Protein 3QOU (pdb70)

Organism: Escherichia coli (strain K12) (NCBI:txid83333)

Solvent-accessible surface area: 16386 Å² total

Radius of gyration: 29.83 Å; Cα contacts (8 Å, |Δi|>4): 351; chains: 1; bounding box: 56×49×80 Å

Structure (mmCIF, N/CA/C/O backbone):
data_3QOU
#
_entry.id   3QOU
#
_cell.length_a   29.523
_cell.length_b   62.447
_cell.length_c   79.981
_cell.angle_alpha   90.000
_cell.angle_beta   96.570
_cell.angle_gamma   90.000
#
_symmetry.space_group_name_H-M   'P 1 21 1'
#
loop_
_entity.id
_entity.type
_entity.pdbx_description
1 polymer 'protein ybbN'
2 non-polymer 'CALCIUM ION'
3 water water
#
loop_
_atom_site.group_PDB
_atom_site.id
_atom_site.type_symbol
_atom_site.label_atom_id
_atom_site.label_alt_id
_atom_site.label_comp_id
_atom_site.label_asym_id
_atom_site.label_entity_id
_atom_site.label_seq_id
_atom_site.pdbx_PDB_ins_code
_atom_site.Cartn_x
_atom_site.Cartn_y
_atom_site.Cartn_z
_atom_site.occupancy
_atom_site.B_iso_or_equiv
_atom_site.auth_seq_id
_atom_site.auth_comp_id
_atom_site.auth_asym_id
_atom_site.auth_atom_id
_atom_site.pdbx_PDB_model_num
ATOM 1 N N . VAL A 1 6 ? 16.478 28.089 42.573 1.00 65.42 3 VAL A N 1
ATOM 2 C CA . VAL A 1 6 ? 17.434 28.853 43.432 1.00 65.02 3 VAL A CA 1
ATOM 3 C C . VAL A 1 6 ? 18.186 29.931 42.644 1.00 65.16 3 VAL A C 1
ATOM 4 O O . VAL A 1 6 ? 19.265 30.373 43.055 1.00 66.02 3 VAL A O 1
ATOM 8 N N . GLU A 1 7 ? 17.604 30.351 41.517 1.00 64.22 4 GLU A N 1
ATOM 9 C CA . GLU A 1 7 ? 18.257 31.266 40.567 1.00 62.66 4 GLU A CA 1
ATOM 10 C C . GLU A 1 7 ? 19.606 30.735 40.065 1.00 60.65 4 GLU A C 1
ATOM 11 O O . GLU A 1 7 ? 20.359 31.447 39.382 1.00 60.33 4 GLU A O 1
ATOM 17 N N . ASN A 1 8 ? 19.891 29.478 40.411 1.00 57.53 5 ASN A N 1
ATOM 18 C CA . ASN A 1 8 ? 21.149 28.809 40.064 1.00 54.71 5 ASN A CA 1
ATOM 19 C C . ASN A 1 8 ? 22.355 29.273 40.885 1.00 52.32 5 ASN A C 1
ATOM 20 O O . ASN A 1 8 ? 23.508 28.981 40.544 1.00 53.49 5 ASN A O 1
ATOM 25 N N . ILE A 1 9 ? 22.076 29.995 41.968 1.00 108.53 6 ILE A N 1
ATOM 26 C CA . ILE A 1 9 ? 23.110 30.456 42.885 1.00 99.82 6 ILE A CA 1
ATOM 27 C C . ILE A 1 9 ? 22.992 29.724 44.219 1.00 100.24 6 ILE A C 1
ATOM 28 O O . ILE A 1 9 ? 21.929 29.715 44.842 1.00 104.79 6 ILE A O 1
ATOM 33 N N . VAL A 1 10 ? 24.090 29.109 44.646 1.00 94.36 7 VAL A N 1
ATOM 34 C CA . VAL A 1 10 ? 24.159 28.495 45.965 1.00 94.64 7 VAL A CA 1
ATOM 35 C C . VAL A 1 10 ? 25.220 29.183 46.821 1.00 88.91 7 VAL A C 1
ATOM 36 O O . VAL A 1 10 ? 26.373 29.327 46.405 1.00 83.77 7 VAL A O 1
ATOM 40 N N . ASN A 1 11 ? 24.819 29.613 48.014 1.00 88.74 8 ASN A N 1
ATOM 41 C CA . ASN A 1 11 ? 25.769 29.925 49.070 1.00 84.58 8 ASN A CA 1
ATOM 42 C C . ASN A 1 11 ? 26.336 28.641 49.656 1.00 85.67 8 ASN A C 1
ATOM 43 O O . ASN A 1 11 ? 25.588 27.776 50.116 1.00 91.84 8 ASN A O 1
ATOM 48 N N . ILE A 1 12 ? 27.657 28.517 49.633 1.00 80.04 9 ILE A N 1
ATOM 49 C CA . ILE A 1 12 ? 28.302 27.307 50.117 1.00 81.80 9 ILE A CA 1
ATOM 50 C C . ILE A 1 12 ? 28.535 27.384 51.622 1.00 83.94 9 ILE A C 1
ATOM 51 O O . ILE A 1 12 ? 28.956 28.421 52.144 1.00 80.35 9 ILE A O 1
ATOM 56 N N . ASN A 1 13 ? 28.250 26.280 52.308 1.00 89.23 10 ASN A N 1
ATOM 57 C CA . ASN A 1 13 ? 28.569 26.136 53.724 1.00 92.12 10 ASN A CA 1
ATOM 58 C C . ASN A 1 13 ? 29.101 24.739 54.040 1.00 97.81 10 ASN A C 1
ATOM 59 O O . ASN A 1 13 ? 29.576 24.032 53.151 1.00 97.23 10 ASN A O 1
ATOM 64 N N . GLU A 1 14 ? 29.018 24.350 55.310 1.00 103.98 11 GLU A N 1
ATOM 65 C CA . GLU A 1 14 ? 29.531 23.059 55.766 1.00 110.90 11 GLU A CA 1
ATOM 66 C C . GLU A 1 14 ? 28.803 21.883 55.122 1.00 116.49 11 GLU A C 1
ATOM 67 O O . GLU A 1 14 ? 29.394 20.825 54.901 1.00 121.36 11 GLU A O 1
ATOM 73 N N . SER A 1 15 ? 27.522 22.072 54.820 1.00 116.61 12 SER A N 1
ATOM 74 C CA . SER A 1 15 ? 26.633 20.955 54.506 1.00 124.51 12 SER A CA 1
ATOM 75 C C . SER A 1 15 ? 26.472 20.681 53.007 1.00 120.95 12 SER A C 1
ATOM 76 O O . SER A 1 15 ? 25.963 19.629 52.617 1.00 128.22 12 SER A O 1
ATOM 79 N N . ASN A 1 16 ? 26.904 21.621 52.171 1.00 110.36 13 ASN A N 1
ATOM 80 C CA . ASN A 1 16 ? 26.657 21.520 50.732 1.00 106.93 13 ASN A CA 1
ATOM 81 C C . ASN A 1 16 ? 27.897 21.667 49.846 1.00 100.21 13 ASN A C 1
ATOM 82 O O . ASN A 1 16 ? 27.781 21.760 48.622 1.00 96.23 13 ASN A O 1
ATOM 87 N N . LEU A 1 17 ? 29.076 21.686 50.465 1.00 99.23 14 LEU A N 1
ATOM 88 C CA . LEU A 1 17 ? 30.332 21.768 49.720 1.00 94.79 14 LEU A CA 1
ATOM 89 C C . LEU A 1 17 ? 30.606 20.496 48.925 1.00 100.73 14 LEU A C 1
ATOM 90 O O . LEU A 1 17 ? 30.898 20.555 47.731 1.00 96.94 14 LEU A O 1
ATOM 95 N N . GLN A 1 18 ? 30.514 19.351 49.595 1.00 110.95 15 GLN A N 1
ATOM 96 C CA . GLN A 1 18 ? 30.751 18.062 48.951 1.00 119.31 15 GLN A CA 1
ATOM 97 C C . GLN A 1 18 ? 29.607 17.678 48.017 1.00 121.68 15 GLN A C 1
ATOM 98 O O . GLN A 1 18 ? 29.816 16.984 47.023 1.00 124.76 15 GLN A O 1
ATOM 104 N N . GLN A 1 19 ? 28.400 18.135 48.342 1.00 121.39 16 GLN A N 1
ATOM 105 C CA . GLN A 1 19 ? 27.215 17.824 47.549 1.00 124.98 16 GLN A CA 1
ATOM 106 C C . GLN A 1 19 ? 27.179 18.625 46.252 1.00 116.51 16 GLN A C 1
ATOM 107 O O . GLN A 1 19 ? 26.526 18.230 45.287 1.00 118.97 16 GLN A O 1
ATOM 113 N N . VAL A 1 20 ? 27.883 19.751 46.236 1.00 107.76 17 VAL A N 1
ATOM 114 C CA . VAL A 1 20 ? 28.010 20.558 45.029 1.00 100.76 17 VAL A CA 1
ATOM 115 C C . VAL A 1 20 ? 29.347 20.308 44.328 1.00 99.40 17 VAL A C 1
ATOM 116 O O . VAL A 1 20 ? 29.478 20.531 43.122 1.00 96.15 17 VAL A O 1
ATOM 120 N N . LEU A 1 21 ? 30.334 19.843 45.091 1.00 102.71 18 LEU A N 1
ATOM 121 C CA . LEU A 1 21 ? 31.595 19.366 44.523 1.00 104.52 18 LEU A CA 1
ATOM 122 C C . LEU A 1 21 ? 31.377 18.096 43.701 1.00 112.84 18 LEU A C 1
ATOM 123 O O . LEU A 1 21 ? 32.046 17.881 42.689 1.00 112.76 18 LEU A O 1
ATOM 128 N N . GLU A 1 22 ? 30.440 17.261 44.147 1.00 120.77 19 GLU A N 1
ATOM 129 C CA . GLU A 1 22 ? 30.067 16.049 43.418 1.00 130.06 19 GLU A CA 1
ATOM 130 C C . GLU A 1 22 ? 28.870 16.284 42.495 1.00 128.24 19 GLU A C 1
ATOM 131 O O . GLU A 1 22 ? 28.404 15.364 41.823 1.00 136.06 19 GLU A O 1
ATOM 137 N N . GLN A 1 23 ? 28.378 17.519 42.470 1.00 119.32 20 GLN A N 1
ATOM 138 C CA . GLN A 1 23 ? 27.396 17.940 41.473 1.00 116.69 20 GLN A CA 1
ATOM 139 C C . GLN A 1 23 ? 28.085 18.592 40.273 1.00 109.47 20 GLN A C 1
ATOM 140 O O . GLN A 1 23 ? 27.487 18.735 39.202 1.00 108.85 20 GLN A O 1
ATOM 146 N N . SER A 1 24 ? 29.343 18.982 40.462 1.00 104.54 21 SER A N 1
ATOM 147 C CA . SER A 1 24 ? 30.190 19.445 39.365 1.00 99.58 21 SER A CA 1
ATOM 148 C C . SER A 1 24 ? 30.475 18.340 38.346 1.00 106.67 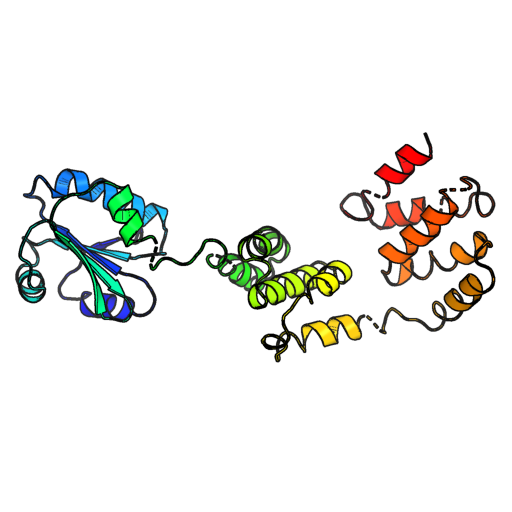21 SER A C 1
ATOM 149 O O . SER A 1 24 ? 31.100 18.586 37.312 1.00 104.33 21 SER A O 1
ATOM 152 N N . MET A 1 25 ? 30.015 17.127 38.642 1.00 116.08 22 MET A N 1
ATOM 153 C CA . MET A 1 25 ? 30.317 15.962 37.814 1.00 125.01 22 MET A CA 1
ATOM 154 C C . MET A 1 25 ? 29.749 16.100 36.402 1.00 123.91 22 MET A C 1
ATOM 155 O O . MET A 1 25 ? 30.320 15.577 35.444 1.00 128.22 22 MET A O 1
ATOM 160 N N . THR A 1 26 ? 28.627 16.803 36.277 1.00 119.13 23 THR A N 1
ATOM 161 C CA . THR A 1 26 ? 28.052 17.096 34.967 1.00 117.48 23 THR A CA 1
ATOM 162 C C . THR A 1 26 ? 27.820 18.590 34.752 1.00 106.73 23 THR A C 1
ATOM 163 O O . THR A 1 26 ? 28.016 19.098 33.647 1.00 103.83 23 THR A O 1
ATOM 167 N N . THR A 1 27 ? 27.404 19.289 35.806 1.00 101.54 24 THR A N 1
ATOM 168 C CA . THR A 1 27 ? 27.191 20.733 35.733 1.00 92.04 24 THR A CA 1
ATOM 169 C C . THR A 1 27 ? 28.438 21.490 36.185 1.00 84.90 24 THR A C 1
ATOM 170 O O . THR A 1 27 ? 28.923 21.286 37.295 1.00 85.46 24 THR A O 1
ATOM 174 N N . PRO A 1 28 ? 28.963 22.369 35.317 1.00 79.22 25 PRO A N 1
ATOM 175 C CA . PRO A 1 28 ? 30.056 23.264 35.691 1.00 72.64 25 PRO A CA 1
ATOM 176 C C . PRO A 1 28 ? 29.713 24.110 36.917 1.00 67.86 25 PRO A C 1
ATOM 177 O O . PRO A 1 28 ? 28.632 24.695 36.987 1.00 66.28 25 PRO A O 1
ATOM 181 N N . VAL A 1 29 ? 30.629 24.168 37.876 1.00 65.84 26 VAL A N 1
ATOM 182 C CA . VAL A 1 29 ? 30.426 24.991 39.062 1.00 61.89 26 VAL A CA 1
ATOM 183 C C . VAL A 1 29 ? 31.459 26.111 39.129 1.00 57.25 26 VAL A C 1
ATOM 184 O O . VAL A 1 29 ? 32.663 25.863 39.157 1.00 57.76 26 VAL A O 1
ATOM 188 N N . LEU A 1 30 ? 30.973 27.346 39.146 1.00 54.10 27 LEU A N 1
ATOM 189 C CA . LEU A 1 30 ? 31.829 28.506 39.320 1.00 51.12 27 LEU A CA 1
ATOM 190 C C . LEU A 1 30 ? 31.840 28.913 40.789 1.00 50.40 27 LEU A C 1
ATOM 191 O O . LEU A 1 30 ? 30.952 29.636 41.254 1.00 49.70 27 LEU A O 1
ATOM 196 N N . PHE A 1 31 ? 32.846 28.437 41.523 1.00 51.37 28 PHE A N 1
ATOM 197 C CA . PHE A 1 31 ? 33.040 28.856 42.903 1.00 50.65 28 PHE A CA 1
ATOM 198 C C . PHE A 1 31 ? 33.471 30.321 42.945 1.00 47.85 28 PHE A C 1
ATOM 199 O O . PHE A 1 31 ? 34.400 30.732 42.241 1.00 47.63 28 PHE A O 1
ATOM 207 N N . TYR A 1 32 ? 32.787 31.103 43.770 1.00 45.77 29 TYR A N 1
ATOM 208 C CA . TYR A 1 32 ? 33.051 32.530 43.868 1.00 44.12 29 TYR A CA 1
ATOM 209 C C . TYR A 1 32 ? 33.420 32.862 45.316 1.00 44.55 29 TYR A C 1
ATOM 210 O O . TYR A 1 32 ? 32.561 32.893 46.203 1.00 46.62 29 TYR A O 1
ATOM 219 N N . PHE A 1 33 ? 34.711 33.090 45.546 1.00 43.94 30 PHE A N 1
ATOM 220 C CA . PHE A 1 33 ? 35.215 33.423 46.871 1.00 45.43 30 PHE A CA 1
ATOM 221 C C . PHE A 1 33 ? 35.153 34.934 47.070 1.00 44.06 30 PHE A C 1
ATOM 222 O O . PHE A 1 33 ? 35.904 35.689 46.453 1.00 44.14 30 PHE A O 1
ATOM 230 N N . TRP A 1 34 ? 34.245 35.369 47.933 1.00 43.47 31 TRP A N 1
ATOM 231 C CA . TRP A 1 34 ? 33.902 36.777 48.019 1.00 43.06 31 TRP A CA 1
ATOM 232 C C . TRP A 1 34 ? 33.847 37.238 49.478 1.00 45.12 31 TRP A C 1
ATOM 233 O O . TRP A 1 34 ? 33.889 36.428 50.405 1.00 46.10 31 TRP A O 1
ATOM 244 N N . SER A 1 35 ? 33.746 38.547 49.664 1.00 39.65 32 SER A N 1
ATOM 245 C CA . SER A 1 35 ? 33.571 39.123 50.989 1.00 42.45 32 SER A CA 1
ATOM 246 C C . SER A 1 35 ? 32.763 40.415 50.903 1.00 46.82 32 SER A C 1
ATOM 247 O O . SER A 1 35 ? 32.968 41.225 49.993 1.00 48.55 32 SER A O 1
ATOM 250 N N . GLU A 1 36 ? 31.848 40.597 51.854 1.00 50.06 33 GLU A N 1
ATOM 251 C CA . GLU A 1 36 ? 31.064 41.828 51.968 1.00 56.25 33 GLU A CA 1
ATOM 252 C C . GLU A 1 36 ? 31.949 43.037 52.289 1.00 58.10 33 GLU A C 1
ATOM 253 O O . GLU A 1 36 ? 31.486 44.179 52.265 1.00 64.11 33 GLU A O 1
ATOM 259 N N . ARG A 1 37 ? 33.219 42.774 52.586 1.00 53.64 34 ARG A N 1
ATOM 260 C CA . ARG A 1 37 ? 34.168 43.808 52.986 1.00 55.59 34 ARG A CA 1
ATOM 261 C C . ARG A 1 37 ? 34.940 44.411 51.813 1.00 58.02 34 ARG A C 1
ATOM 262 O O . ARG A 1 37 ? 35.601 45.439 51.960 1.00 62.53 34 ARG A O 1
ATOM 270 N N . SER A 1 38 ? 34.855 43.769 50.653 1.00 56.21 35 SER A N 1
ATOM 271 C CA . SER A 1 38 ? 35.850 43.960 49.600 1.00 58.52 35 SER A CA 1
ATOM 272 C C . SER A 1 38 ? 35.300 44.766 48.419 1.00 65.42 35 SER A C 1
ATOM 273 O O . SER A 1 38 ? 34.205 44.485 47.921 1.00 65.01 35 SER A O 1
ATOM 276 N N . GLN A 1 39 ? 36.063 45.767 47.978 1.00 72.82 36 GLN A N 1
ATOM 277 C CA . GLN A 1 39 ? 35.642 46.632 46.871 1.00 81.36 36 GLN A CA 1
ATOM 278 C C . GLN A 1 39 ? 35.805 46.000 45.483 1.00 81.23 36 GLN A C 1
ATOM 279 O O . GLN A 1 39 ? 35.173 46.444 44.522 1.00 86.95 36 GLN A O 1
ATOM 285 N N . HIS A 1 40 ? 36.648 44.972 45.381 1.00 76.13 37 HIS A N 1
ATOM 286 C CA . HIS A 1 40 ? 36.765 44.183 44.146 1.00 76.32 37 HIS A CA 1
ATOM 287 C C . HIS A 1 40 ? 35.515 43.344 43.895 1.00 71.56 37 HIS A C 1
ATOM 288 O O . HIS A 1 40 ? 35.123 43.124 42.746 1.00 73.52 37 HIS A O 1
ATOM 295 N N . CYS A 1 41 ? 34.897 42.870 44.975 1.00 66.13 38 CYS A N 1
ATOM 296 C CA . CYS A 1 41 ? 33.719 42.010 44.869 1.00 62.59 38 CYS A CA 1
ATOM 297 C C . CYS A 1 41 ? 32.472 42.806 44.509 1.00 68.71 38 CYS A C 1
ATOM 298 O O . CYS A 1 41 ? 31.582 42.305 43.817 1.00 68.25 38 CYS A O 1
ATOM 301 N N . LEU A 1 42 ? 32.417 44.049 44.980 1.00 75.40 39 LEU A N 1
ATOM 302 C CA . LEU A 1 42 ? 31.220 44.873 44.855 1.00 84.32 39 LEU A CA 1
ATOM 303 C C . LEU A 1 42 ? 30.733 45.014 43.415 1.00 90.38 39 LEU A C 1
ATOM 304 O O . LEU A 1 42 ? 29.530 45.114 43.172 1.00 95.32 39 LEU A O 1
ATOM 309 N N . GLN A 1 43 ? 31.667 45.022 42.467 1.00 92.29 40 GLN A N 1
ATOM 310 C CA . GLN A 1 43 ? 31.320 45.151 41.053 1.00 99.07 40 GLN A CA 1
ATOM 311 C C . GLN A 1 43 ? 31.606 43.874 40.264 1.00 93.03 40 GLN A C 1
ATOM 312 O O . GLN A 1 43 ? 31.414 43.831 39.045 1.00 98.07 40 GLN A O 1
ATOM 318 N N . LEU A 1 44 ? 32.063 42.837 40.962 1.00 83.10 41 LEU A N 1
ATOM 319 C CA . LEU A 1 44 ? 32.129 41.497 40.384 1.00 77.39 41 LEU A CA 1
ATOM 320 C C . LEU A 1 44 ? 30.842 40.704 40.637 1.00 73.54 41 LEU A C 1
ATOM 321 O O . LEU A 1 44 ? 30.371 39.976 39.760 1.00 73.51 41 LEU A O 1
ATOM 326 N N . THR A 1 45 ? 30.279 40.854 41.836 1.00 70.40 42 THR A N 1
ATOM 327 C CA . THR A 1 45 ? 29.065 40.134 42.228 1.00 68.22 42 THR A CA 1
ATOM 328 C C . THR A 1 45 ? 27.879 40.350 41.272 1.00 74.46 42 THR A C 1
ATOM 329 O O . THR A 1 45 ? 27.257 39.380 40.835 1.00 72.82 42 THR A O 1
ATOM 333 N N . PRO A 1 46 ? 27.566 41.617 40.939 1.00 81.95 43 PRO A N 1
ATOM 334 C CA . PRO A 1 46 ? 26.478 41.889 39.991 1.00 90.28 43 PRO A CA 1
ATOM 335 C C . PRO A 1 46 ? 26.728 41.297 38.601 1.00 90.54 43 PRO A C 1
ATOM 336 O O . PRO A 1 46 ? 25.805 40.759 37.981 1.00 92.68 43 PRO A O 1
ATOM 340 N N . ILE A 1 47 ? 27.966 41.396 38.123 1.00 89.40 44 ILE A N 1
ATOM 341 C CA . ILE A 1 47 ? 28.370 40.742 36.877 1.00 89.80 44 ILE A CA 1
ATOM 342 C C . ILE A 1 47 ? 28.192 39.224 36.941 1.00 82.45 44 ILE A C 1
ATOM 343 O O . ILE A 1 47 ? 27.800 38.596 35.959 1.00 84.43 44 ILE A O 1
ATOM 348 N N . LEU A 1 48 ? 28.481 38.638 38.099 1.00 75.17 45 LEU A N 1
ATOM 349 C CA . LEU A 1 48 ? 28.483 37.188 38.237 1.00 69.71 45 LEU A CA 1
ATOM 350 C C . LEU A 1 48 ? 27.083 36.597 38.415 1.00 70.74 45 LEU A C 1
ATOM 351 O O . LEU A 1 48 ? 26.749 35.575 37.810 1.00 71.02 45 LEU A O 1
ATOM 356 N N . GLU A 1 49 ? 26.275 37.243 39.249 1.00 73.66 46 GLU A N 1
ATOM 357 C CA . GLU A 1 49 ? 24.907 36.800 39.515 1.00 77.40 46 GLU A CA 1
ATOM 358 C C . GLU A 1 49 ? 24.050 36.876 38.258 1.00 84.07 46 GLU A C 1
ATOM 359 O O . GLU A 1 49 ? 23.311 35.942 37.941 1.00 86.01 46 GLU A O 1
ATOM 365 N N . SER A 1 50 ? 24.152 37.992 37.543 1.00 89.76 47 SER A N 1
ATOM 366 C CA . SER A 1 50 ? 23.317 38.222 36.365 1.00 98.12 47 SER A CA 1
ATOM 367 C C . SER A 1 50 ? 23.627 37.244 35.234 1.00 96.56 47 SER A C 1
ATOM 368 O O . SER A 1 50 ? 22.783 36.993 34.370 1.00 101.76 47 SER A O 1
ATOM 371 N N . LEU A 1 51 ? 24.836 36.690 35.243 1.00 89.38 48 LEU A N 1
ATOM 372 C CA . LEU A 1 51 ? 25.179 35.622 34.307 1.00 87.74 48 LEU A CA 1
ATOM 373 C C . LEU A 1 51 ? 24.637 34.279 34.790 1.00 84.10 48 LEU A C 1
ATOM 374 O O . LEU A 1 51 ? 24.236 33.440 33.983 1.00 85.50 48 LEU A O 1
ATOM 379 N N . ALA A 1 52 ? 24.628 34.080 36.108 1.00 79.73 49 ALA A N 1
ATOM 380 C CA . ALA A 1 52 ? 24.049 32.872 36.697 1.00 78.75 49 ALA A CA 1
ATOM 381 C C . ALA A 1 52 ? 22.582 32.705 36.295 1.00 86.40 49 ALA A C 1
ATOM 382 O O . ALA A 1 52 ? 22.170 31.640 35.826 1.00 87.86 49 ALA A O 1
ATOM 384 N N . ALA A 1 53 ? 21.804 33.768 36.480 1.00 92.14 50 ALA A N 1
ATOM 385 C CA . ALA A 1 53 ? 20.387 33.770 36.130 1.00 101.49 50 ALA A CA 1
ATOM 386 C C . ALA A 1 53 ? 20.165 33.770 34.621 1.00 106.72 50 ALA A C 1
ATOM 387 O O . ALA A 1 53 ? 19.130 33.301 34.137 1.00 113.90 50 ALA A O 1
ATOM 389 N N . GLN A 1 54 ? 21.134 34.293 33.875 1.00 104.79 51 GLN A N 1
ATOM 390 C CA . GLN A 1 54 ? 21.015 34.365 32.417 1.00 111.03 51 GLN A CA 1
ATOM 391 C C . GLN A 1 54 ? 21.206 33.005 31.744 1.00 108.49 51 GLN A C 1
ATOM 392 O O . GLN A 1 54 ? 20.513 32.677 30.778 1.00 115.25 51 GLN A O 1
ATOM 398 N N . TYR A 1 55 ? 22.147 32.218 32.258 1.00 100.20 52 TYR A N 1
ATOM 399 C CA . TYR A 1 55 ? 22.446 30.903 31.694 1.00 99.36 52 TYR A CA 1
ATOM 400 C C . TYR A 1 55 ? 21.478 29.821 32.182 1.00 100.79 52 TYR A C 1
ATOM 401 O O . TYR A 1 55 ? 21.380 28.748 31.583 1.00 103.30 52 TYR A O 1
ATOM 410 N N . ASN A 1 56 ? 20.768 30.114 33.268 1.00 101.05 53 ASN A N 1
ATOM 411 C CA . ASN A 1 56 ? 19.704 29.247 33.779 1.00 104.81 53 ASN A CA 1
ATOM 412 C C . ASN A 1 56 ? 20.058 27.762 33.836 1.00 102.69 53 ASN A C 1
ATOM 413 O O . ASN A 1 56 ? 19.534 26.955 33.067 1.00 107.66 53 ASN A O 1
ATOM 418 N N . GLY A 1 57 ? 20.950 27.414 34.757 1.00 95.99 54 GLY A N 1
ATOM 419 C CA . GLY A 1 57 ? 21.243 26.019 35.058 1.00 95.63 54 GLY A CA 1
ATOM 420 C C . GLY A 1 57 ? 22.305 25.426 34.156 1.00 93.72 54 GLY A C 1
ATOM 421 O O . GLY A 1 57 ? 22.566 24.223 34.204 1.00 95.92 54 GLY A O 1
ATOM 422 N N . GLN A 1 58 ? 22.919 26.268 33.328 1.00 90.86 55 GLN A N 1
ATOM 423 C CA . GLN A 1 58 ? 24.025 25.828 32.482 1.00 90.21 55 GLN A CA 1
ATOM 424 C C . GLN A 1 58 ? 25.308 25.705 33.301 1.00 84.16 55 GLN A C 1
ATOM 425 O O . GLN A 1 58 ? 26.107 24.787 33.097 1.00 85.37 55 GLN A O 1
ATOM 431 N N . PHE A 1 59 ? 25.499 26.632 34.232 1.00 78.98 56 PHE A N 1
ATOM 432 C CA . PHE A 1 59 ? 26.503 26.462 35.268 1.00 74.47 56 PHE A CA 1
ATOM 433 C C . PHE A 1 59 ? 25.903 26.781 36.631 1.00 71.45 56 PHE A C 1
ATOM 434 O O . PHE A 1 59 ? 24.854 27.419 36.718 1.00 72.61 56 PHE A O 1
ATOM 442 N N . ILE A 1 60 ? 26.566 26.331 37.691 1.00 69.36 57 ILE A N 1
ATOM 443 C CA . ILE A 1 60 ? 26.236 26.780 39.042 1.00 66.73 57 ILE A CA 1
ATOM 444 C C . ILE A 1 60 ? 27.240 27.825 39.527 1.00 61.82 57 ILE A C 1
ATOM 445 O O . ILE A 1 60 ? 28.442 27.571 39.564 1.00 60.23 57 ILE A O 1
ATOM 450 N N . LEU A 1 61 ? 26.743 29.002 39.892 1.00 60.35 58 LEU A N 1
ATOM 451 C CA . LEU A 1 61 ? 27.544 29.956 40.646 1.00 57.35 58 LEU A CA 1
ATOM 452 C C . LEU A 1 61 ? 27.494 29.585 42.124 1.00 57.04 58 LEU A C 1
ATOM 453 O O . LEU A 1 61 ? 26.439 29.666 42.758 1.00 59.85 58 LEU A O 1
ATOM 458 N N . ALA A 1 62 ? 28.634 29.172 42.669 1.00 55.21 59 ALA A N 1
ATOM 459 C CA . ALA A 1 62 ? 28.704 28.769 44.066 1.00 55.60 59 ALA A CA 1
ATOM 460 C C . ALA A 1 62 ? 29.508 29.778 44.867 1.00 51.95 59 ALA A C 1
ATOM 461 O O . ALA A 1 62 ? 30.732 29.848 44.744 1.00 50.45 59 ALA A O 1
ATOM 463 N N . LYS A 1 63 ? 28.812 30.559 45.686 1.00 51.97 60 LYS A N 1
ATOM 464 C CA . LYS A 1 63 ? 29.449 31.608 46.473 1.00 48.22 60 LYS A CA 1
ATOM 465 C C . LYS A 1 63 ? 29.958 31.088 47.821 1.00 49.55 60 LYS A C 1
ATOM 466 O O . LYS A 1 63 ? 29.223 30.449 48.582 1.00 53.66 60 LYS A O 1
ATOM 472 N N . LEU A 1 64 ? 31.225 31.365 48.110 1.00 46.33 61 LEU A N 1
ATOM 473 C CA . LEU A 1 64 ? 31.777 31.091 49.431 1.00 48.66 61 LEU A CA 1
ATOM 474 C C . LEU A 1 64 ? 32.149 32.401 50.121 1.00 46.55 61 LEU A C 1
ATOM 475 O O . LEU A 1 64 ? 33.127 33.054 49.744 1.00 44.25 61 LEU A O 1
ATOM 480 N N . ASP A 1 65 ? 31.351 32.774 51.120 1.00 48.33 62 ASP A N 1
ATOM 481 C CA . ASP A 1 65 ? 31.618 33.936 51.970 1.00 47.88 62 ASP A CA 1
ATOM 482 C C . ASP A 1 65 ? 32.850 33.690 52.842 1.00 48.58 62 ASP A C 1
ATOM 483 O O . ASP A 1 65 ? 32.820 32.860 53.761 1.00 50.71 62 ASP A O 1
ATOM 488 N N . CYS A 1 66 ? 33.925 34.422 52.548 1.00 46.58 63 CYS A N 1
ATOM 489 C CA . CYS A 1 66 ? 35.243 34.157 53.123 1.00 48.60 63 CYS A CA 1
ATOM 490 C C . CYS A 1 66 ? 35.381 34.610 54.568 1.00 51.54 63 CYS A C 1
ATOM 491 O O . CYS A 1 66 ? 36.230 34.104 55.305 1.00 54.30 63 CYS A O 1
ATOM 494 N N . ASP A 1 67 ? 34.551 35.564 54.973 1.00 52.73 64 ASP A N 1
ATOM 495 C CA . ASP A 1 67 ? 34.457 35.936 56.383 1.00 56.54 64 ASP A CA 1
ATOM 496 C C . ASP A 1 67 ? 33.639 34.925 57.191 1.00 61.49 64 ASP A C 1
ATOM 497 O O . ASP A 1 67 ? 33.956 34.644 58.346 1.00 64.95 64 ASP A O 1
ATOM 502 N N . ALA A 1 68 ? 32.596 34.374 56.572 1.00 62.15 65 ALA A N 1
ATOM 503 C CA . ALA A 1 68 ? 31.697 33.431 57.246 1.00 68.47 65 ALA A CA 1
ATOM 504 C C . ALA A 1 68 ? 32.215 31.990 57.221 1.00 70.79 65 ALA A C 1
ATOM 505 O O . ALA A 1 68 ? 31.972 31.223 58.155 1.00 77.72 65 ALA A O 1
ATOM 507 N N . GLU A 1 69 ? 32.921 31.630 56.152 1.00 65.96 66 GLU A N 1
ATOM 508 C CA . GLU A 1 69 ? 33.416 30.267 55.961 1.00 69.32 66 GLU A CA 1
ATOM 509 C C . GLU A 1 69 ? 34.937 30.256 55.869 1.00 67.93 66 GLU A C 1
ATOM 510 O O . GLU A 1 69 ? 35.501 30.074 54.789 1.00 65.24 66 GLU A O 1
ATOM 516 N N . GLN A 1 70 ? 35.597 30.453 57.004 1.00 71.31 67 GLN A N 1
ATOM 517 C CA . GLN A 1 70 ? 37.047 30.602 57.027 1.00 71.17 67 GLN A CA 1
ATOM 518 C C . GLN A 1 70 ? 37.774 29.260 56.931 1.00 77.48 67 GLN A C 1
ATOM 519 O O . GLN A 1 70 ? 38.842 29.173 56.322 1.00 77.42 67 GLN A O 1
ATOM 525 N N . MET A 1 71 ? 37.194 28.217 57.525 1.00 83.95 68 MET A N 1
ATOM 526 C CA . MET A 1 71 ? 37.752 26.867 57.423 1.00 91.94 68 MET A CA 1
ATOM 527 C C . MET A 1 71 ? 37.777 26.364 55.981 1.00 89.35 68 MET A C 1
ATOM 528 O O . MET A 1 71 ? 38.804 25.876 55.506 1.00 93.07 68 MET A O 1
ATOM 533 N N . ILE A 1 72 ? 36.648 26.482 55.289 1.00 83.71 69 ILE A N 1
ATOM 534 C CA . ILE A 1 72 ? 36.558 26.009 53.911 1.00 82.11 69 ILE A CA 1
ATOM 535 C C . ILE A 1 72 ? 37.437 26.824 52.955 1.00 75.67 69 ILE A C 1
ATOM 536 O O . ILE A 1 72 ? 38.049 26.267 52.043 1.00 78.29 69 ILE A O 1
ATOM 541 N N . ALA A 1 73 ? 37.507 28.135 53.173 1.00 69.35 70 ALA A N 1
ATOM 542 C CA . ALA A 1 73 ? 38.349 29.013 52.355 1.00 65.47 70 ALA A CA 1
ATOM 543 C C . ALA A 1 73 ? 39.848 28.701 52.474 1.00 71.76 70 ALA A C 1
ATOM 544 O O . ALA A 1 73 ? 40.563 28.664 51.470 1.00 72.88 70 ALA A O 1
ATOM 546 N N . ALA A 1 74 ? 40.318 28.478 53.700 1.00 77.29 71 ALA A N 1
ATOM 547 C CA . ALA A 1 74 ? 41.708 28.079 53.932 1.00 85.25 71 ALA A CA 1
ATOM 548 C C . ALA A 1 74 ? 42.032 26.733 53.280 1.00 93.53 71 ALA A C 1
ATOM 549 O O . ALA A 1 74 ? 43.160 26.500 52.841 1.00 99.62 71 ALA A O 1
ATOM 551 N N . GLN A 1 75 ? 41.037 25.853 53.221 1.00 95.23 72 GLN A N 1
ATOM 552 C CA . GLN A 1 75 ? 41.207 24.531 52.622 1.00 104.60 72 GLN A CA 1
ATOM 553 C C . GLN A 1 75 ? 41.143 24.560 51.094 1.00 101.56 72 GLN A C 1
ATOM 554 O O . GLN A 1 75 ? 41.358 23.536 50.438 1.00 109.05 72 GLN A O 1
ATOM 560 N N . PHE A 1 76 ? 40.849 25.730 50.532 1.00 91.55 73 PHE A N 1
ATOM 561 C CA . PHE A 1 76 ? 40.878 25.908 49.082 1.00 90.01 73 PHE A CA 1
ATOM 562 C C . PHE A 1 76 ? 42.200 26.482 48.577 1.00 93.15 73 PHE A C 1
ATOM 563 O O . PHE A 1 76 ? 42.450 26.515 47.369 1.00 94.45 73 PHE A O 1
ATOM 571 N N . GLY A 1 77 ? 43.041 26.927 49.507 1.00 95.83 74 GLY A N 1
ATOM 572 C CA . GLY A 1 77 ? 44.340 27.499 49.164 1.00 100.65 74 GLY A CA 1
ATOM 573 C C . GLY A 1 77 ? 44.217 28.974 48.844 1.00 92.58 74 GLY A C 1
ATOM 574 O O . GLY A 1 77 ? 45.065 29.549 48.161 1.00 96.20 74 GLY A O 1
ATOM 575 N N . LEU A 1 78 ? 43.149 29.584 49.347 1.00 83.55 75 LEU A N 1
ATOM 576 C CA . LEU A 1 78 ? 42.777 30.938 48.968 1.00 76.50 75 LEU A CA 1
ATOM 577 C C . LEU A 1 78 ? 43.886 31.941 49.266 1.00 80.12 75 LEU A C 1
ATOM 578 O O . LEU A 1 78 ? 44.391 32.008 50.389 1.00 81.60 75 LEU A O 1
ATOM 583 N N . ARG A 1 79 ? 44.259 32.721 48.252 1.00 81.76 76 ARG A N 1
ATOM 584 C CA . ARG A 1 79 ? 45.376 33.657 48.374 1.00 87.06 76 ARG A CA 1
ATOM 585 C C . ARG A 1 79 ? 44.995 35.121 48.119 1.00 82.67 76 ARG A C 1
ATOM 586 O O . ARG A 1 79 ? 45.754 36.031 48.465 1.00 86.64 76 ARG A O 1
ATOM 594 N N . ALA A 1 80 ? 43.825 35.341 47.519 1.00 75.68 77 ALA A N 1
ATOM 595 C CA . ALA A 1 80 ? 43.309 36.692 47.287 1.00 71.91 77 ALA A CA 1
ATOM 596 C C . ALA A 1 80 ? 41.783 36.711 47.282 1.00 63.99 77 ALA A C 1
ATOM 597 O O . ALA A 1 80 ? 41.148 35.715 46.938 1.00 60.72 77 ALA A O 1
ATOM 599 N N . ILE A 1 81 ? 41.206 37.848 47.670 1.00 61.13 78 ILE A N 1
ATOM 600 C CA . ILE A 1 81 ? 39.771 38.099 47.508 1.00 56.35 78 ILE A CA 1
ATOM 601 C C . ILE A 1 81 ? 39.538 39.254 46.530 1.00 58.60 78 ILE A C 1
ATOM 602 O O . ILE A 1 81 ? 40.085 40.338 46.717 1.00 62.44 78 ILE A O 1
ATOM 607 N N . PRO A 1 82 ? 38.723 39.032 45.483 1.00 57.21 79 PRO A N 1
ATOM 608 C CA . PRO A 1 82 ? 37.987 37.805 45.169 1.00 53.04 79 PRO A CA 1
ATOM 609 C C . PRO A 1 82 ? 38.846 36.773 44.451 1.00 55.10 79 PRO A C 1
ATOM 610 O O . PRO A 1 82 ? 39.836 37.129 43.808 1.00 60.24 79 PRO A O 1
ATOM 614 N N . THR A 1 83 ? 38.456 35.505 44.563 1.00 51.66 80 THR A N 1
ATOM 615 C CA . THR A 1 83 ? 38.948 34.455 43.675 1.00 54.85 80 THR A CA 1
ATOM 616 C C . THR A 1 83 ? 37.760 33.672 43.112 1.00 52.87 80 THR A C 1
ATOM 617 O O . THR A 1 83 ? 36.840 33.311 43.844 1.00 48.22 80 THR A O 1
ATOM 621 N N . VAL A 1 84 ? 37.778 33.416 41.810 1.00 56.76 81 VAL A N 1
ATOM 622 C CA . VAL A 1 84 ? 36.797 32.523 41.207 1.00 57.09 81 VAL A CA 1
ATOM 623 C C . VAL A 1 84 ? 37.502 31.287 40.659 1.00 62.82 81 VAL A C 1
ATOM 624 O O . VAL A 1 84 ? 38.528 31.394 39.983 1.00 68.08 81 VAL A O 1
ATOM 628 N N . TYR A 1 85 ? 36.955 30.115 40.960 1.00 63.23 82 TYR A N 1
ATOM 629 C CA . TYR A 1 85 ? 37.462 28.883 40.382 1.00 71.36 82 TYR A CA 1
ATOM 630 C C . TYR A 1 85 ? 36.359 28.104 39.686 1.00 71.82 82 TYR A C 1
ATOM 631 O O . TYR A 1 85 ? 35.236 28.014 40.185 1.00 68.17 82 TYR A O 1
ATOM 640 N N . LEU A 1 86 ? 36.691 27.548 38.525 1.00 78.62 83 LEU A N 1
ATOM 641 C CA . LEU A 1 86 ? 35.752 26.750 37.752 1.00 80.60 83 LEU A CA 1
ATOM 642 C C . LEU A 1 86 ? 35.931 25.268 38.071 1.00 86.57 83 LEU A C 1
ATOM 643 O O . LEU A 1 86 ? 37.034 24.726 37.961 1.00 92.90 83 LEU A O 1
ATOM 648 N N . PHE A 1 87 ? 34.836 24.623 38.467 1.00 85.59 84 PHE A N 1
ATOM 649 C CA . PHE A 1 87 ? 34.864 23.230 38.902 1.00 92.25 84 PHE A CA 1
ATOM 650 C C . PHE A 1 87 ? 33.975 22.361 38.017 1.00 96.13 84 PHE A C 1
ATOM 651 O O . PHE A 1 87 ? 32.779 22.622 37.870 1.00 91.96 84 PHE A O 1
ATOM 659 N N . GLN A 1 88 ? 34.570 21.328 37.429 1.00 105.14 85 GLN A N 1
ATOM 660 C CA . GLN A 1 88 ? 33.831 20.354 36.639 1.00 110.83 85 GLN A CA 1
ATOM 661 C C . GLN A 1 88 ? 34.490 18.986 36.770 1.00 122.09 85 GLN A C 1
ATOM 662 O O . GLN A 1 88 ? 35.655 18.890 37.157 1.00 126.56 85 GLN A O 1
ATOM 668 N N . ASN A 1 89 ? 33.741 17.935 36.448 1.00 127.87 86 ASN A N 1
ATOM 669 C CA . ASN A 1 89 ? 34.215 16.563 36.632 1.00 140.00 86 ASN A CA 1
ATOM 670 C C . ASN A 1 89 ? 34.830 16.340 38.015 1.00 142.32 86 ASN A C 1
ATOM 671 O O . ASN A 1 89 ? 35.679 15.467 38.193 1.00 153.50 86 ASN A O 1
ATOM 676 N N . GLY A 1 90 ? 34.395 17.140 38.987 1.00 132.99 87 GLY A N 1
ATOM 677 C CA . GLY A 1 90 ? 34.881 17.034 40.361 1.00 134.59 87 GLY A CA 1
ATOM 678 C C . GLY A 1 90 ? 36.080 17.920 40.650 1.00 130.62 87 GLY A C 1
ATOM 679 O O . GLY A 1 90 ? 36.417 18.164 41.809 1.00 129.40 87 GLY A O 1
ATOM 680 N N . GLN A 1 91 ? 36.723 18.404 39.591 1.00 129.67 88 GLN A N 1
ATOM 681 C CA . GLN A 1 91 ? 38.069 18.961 39.689 1.00 130.85 88 GLN A CA 1
ATOM 682 C C . GLN A 1 91 ? 38.091 20.433 39.295 1.00 119.73 88 GLN A C 1
ATOM 683 O O . GLN A 1 91 ? 37.277 20.870 38.483 1.00 114.31 88 GLN A O 1
ATOM 689 N N . PRO A 1 92 ? 39.030 21.204 39.868 1.00 117.98 89 PRO A N 1
ATOM 690 C CA . PRO A 1 92 ? 39.271 22.573 39.413 1.00 110.82 89 PRO A CA 1
ATOM 691 C C . PRO A 1 92 ? 39.988 22.573 38.066 1.00 118.02 89 PRO A C 1
ATOM 692 O O . PRO A 1 92 ? 40.873 21.746 37.843 1.00 129.29 89 PRO A O 1
ATOM 696 N N . VAL A 1 93 ? 39.608 23.487 37.175 1.00 112.79 90 VAL A N 1
ATOM 697 C CA . VAL A 1 93 ? 40.114 23.458 35.799 1.00 120.80 90 VAL A CA 1
ATOM 698 C C . VAL A 1 93 ? 40.546 24.830 35.276 1.00 118.90 90 VAL A C 1
ATOM 699 O O . VAL A 1 93 ? 41.261 24.921 34.274 1.00 127.88 90 VAL A O 1
ATOM 703 N N . ASP A 1 94 ? 40.108 25.887 35.955 1.00 108.68 91 ASP A N 1
ATOM 704 C CA . ASP A 1 94 ? 40.479 27.255 35.597 1.00 107.51 91 ASP A CA 1
ATOM 705 C C . ASP A 1 94 ? 39.891 28.239 36.599 1.00 96.83 91 ASP A C 1
ATOM 706 O O . ASP A 1 94 ? 39.026 27.879 37.398 1.00 90.38 91 ASP A O 1
ATOM 711 N N . GLY A 1 95 ? 40.362 29.481 36.550 1.00 97.05 92 GLY A N 1
ATOM 712 C CA . GLY A 1 95 ? 39.938 30.505 37.505 1.00 88.58 92 GLY A CA 1
ATOM 713 C C . GLY A 1 95 ? 40.755 31.780 37.402 1.00 92.50 92 GLY A C 1
ATOM 714 O O . GLY A 1 95 ? 41.322 32.082 36.352 1.00 100.52 92 GLY A O 1
ATOM 715 N N . PHE A 1 96 ? 40.811 32.529 38.500 1.00 87.91 93 PHE A N 1
ATOM 716 C CA . PHE A 1 96 ? 41.554 33.785 38.555 1.00 92.23 93 PHE A CA 1
ATOM 717 C C . PHE A 1 96 ? 41.323 34.465 39.899 1.00 85.90 93 PHE A C 1
ATOM 718 O O . PHE A 1 96 ? 40.327 34.200 40.569 1.00 77.79 93 PHE A O 1
ATOM 726 N N . GLN A 1 97 ? 42.243 35.343 40.286 1.00 90.69 94 GLN A N 1
ATOM 727 C CA . GLN A 1 97 ? 42.001 36.252 41.400 1.00 86.70 94 GLN A CA 1
ATOM 728 C C . GLN A 1 97 ? 41.957 37.711 40.955 1.00 90.96 94 GLN A C 1
ATOM 729 O O . GLN A 1 97 ? 42.650 38.110 40.019 1.00 100.12 94 GLN A O 1
ATOM 735 N N . GLY A 1 98 ? 41.133 38.503 41.636 1.00 86.47 95 GLY A N 1
ATOM 736 C CA . GLY A 1 98 ? 40.905 39.891 41.250 1.00 91.97 95 GLY A CA 1
ATOM 737 C C . GLY A 1 98 ? 39.574 40.073 40.544 1.00 90.61 95 GLY A C 1
ATOM 738 O O . GLY A 1 98 ? 38.893 39.091 40.240 1.00 86.26 95 GLY A O 1
ATOM 739 N N . PRO A 1 99 ? 39.193 41.334 40.282 1.00 95.93 96 PRO A N 1
ATOM 740 C CA . PRO A 1 99 ? 37.994 41.663 39.520 1.00 97.84 96 PRO A CA 1
ATOM 741 C C . PRO A 1 99 ? 38.285 41.782 38.024 1.00 107.68 96 PRO A C 1
ATOM 742 O O . PRO A 1 99 ? 39.420 42.061 37.637 1.00 115.39 96 PRO A O 1
ATOM 746 N N . GLN A 1 100 ? 37.265 41.571 37.196 1.00 108.83 97 GLN A N 1
ATOM 747 C CA . GLN A 1 100 ? 37.469 41.434 35.754 1.00 118.34 97 GLN A CA 1
ATOM 748 C C . GLN A 1 100 ? 36.239 41.816 34.933 1.00 122.64 97 GLN A C 1
ATOM 749 O O . GLN A 1 100 ? 35.113 41.764 35.432 1.00 117.01 97 GLN A O 1
ATOM 755 N N . PRO A 1 101 ? 36.459 42.197 33.664 1.00 134.55 98 PRO A N 1
ATOM 756 C CA . PRO A 1 101 ? 35.383 42.514 32.726 1.00 141.07 98 PRO A CA 1
ATOM 757 C C . PRO A 1 101 ? 34.458 41.324 32.473 1.00 134.26 98 PRO A C 1
ATOM 758 O O . PRO A 1 101 ? 34.850 40.175 32.681 1.00 127.16 98 PRO A O 1
ATOM 762 N N . GLU A 1 102 ? 33.239 41.613 32.025 1.00 138.41 99 GLU A N 1
ATOM 763 C CA . GLU A 1 102 ? 32.207 40.596 31.829 1.00 133.65 99 GLU A CA 1
ATOM 764 C C . GLU A 1 102 ? 32.568 39.603 30.724 1.00 136.96 99 GLU A C 1
ATOM 765 O O . GLU A 1 102 ? 32.132 38.451 30.747 1.00 130.43 99 GLU A O 1
ATOM 771 N N . GLU A 1 103 ? 33.363 40.053 29.758 1.00 100.77 100 GLU A N 1
ATOM 772 C CA . GLU A 1 103 ? 33.761 39.206 28.640 1.00 98.27 100 GLU A CA 1
ATOM 773 C C . GLU A 1 103 ? 34.945 38.303 28.985 1.00 98.31 100 GLU A C 1
ATOM 774 O O . GLU A 1 103 ? 35.120 37.247 28.380 1.00 95.58 100 GLU A O 1
ATOM 780 N N . ALA A 1 104 ? 35.755 38.719 29.955 1.00 101.51 101 ALA A N 1
ATOM 781 C CA . ALA A 1 104 ? 36.754 37.830 30.549 1.00 101.91 101 ALA A CA 1
ATOM 782 C C . ALA A 1 104 ? 36.087 36.583 31.133 1.00 99.93 101 ALA A C 1
ATOM 783 O O . ALA A 1 104 ? 36.530 35.456 30.895 1.00 97.76 101 ALA A O 1
ATOM 785 N N . ILE A 1 105 ? 35.017 36.796 31.894 1.00 100.15 102 ILE A N 1
ATOM 786 C CA . ILE A 1 105 ? 34.286 35.703 32.525 1.00 98.25 102 ILE A CA 1
ATOM 787 C C . ILE A 1 105 ? 33.610 34.801 31.500 1.00 93.76 102 ILE A C 1
ATOM 788 O O . ILE A 1 105 ? 33.492 33.597 31.714 1.00 91.93 102 ILE A O 1
ATOM 793 N N . ARG A 1 106 ? 33.164 35.388 30.392 1.00 92.43 103 ARG A N 1
ATOM 794 C CA . ARG A 1 106 ? 32.650 34.609 29.269 1.00 88.76 103 ARG A CA 1
ATOM 795 C C . ARG A 1 106 ? 33.733 33.669 28.764 1.00 87.04 103 ARG A C 1
ATOM 796 O O . ARG A 1 106 ? 33.593 32.455 28.850 1.00 85.32 103 ARG A O 1
ATOM 804 N N . ALA A 1 107 ? 34.815 34.242 28.242 1.00 88.07 104 ALA A N 1
ATOM 805 C CA . ALA A 1 107 ? 35.980 33.463 27.834 1.00 87.03 104 ALA A CA 1
ATOM 806 C C . ALA A 1 107 ? 36.145 32.215 28.699 1.00 86.68 104 ALA A C 1
ATOM 807 O O . ALA A 1 107 ? 36.204 31.098 28.182 1.00 84.50 104 ALA A O 1
ATOM 809 N N . LEU A 1 108 ? 36.216 32.414 30.014 1.00 88.63 105 LEU A N 1
ATOM 810 C CA . LEU A 1 108 ? 36.204 31.316 30.978 1.00 88.10 105 LEU A CA 1
ATOM 811 C C . LEU A 1 108 ? 35.041 30.354 30.720 1.00 84.60 105 LEU A C 1
ATOM 812 O O . LEU A 1 108 ? 35.249 29.172 30.439 1.00 82.43 105 LEU A O 1
ATOM 817 N N . LEU A 1 109 ? 33.818 30.868 30.814 1.00 84.03 106 LEU A N 1
ATOM 818 C CA . LEU A 1 109 ? 32.627 30.032 30.677 1.00 81.30 106 LEU A CA 1
ATOM 819 C C . LEU A 1 109 ? 32.511 29.401 29.288 1.00 78.46 106 LEU A C 1
ATOM 820 O O . LEU A 1 109 ? 32.087 28.253 29.159 1.00 76.14 106 LEU A O 1
ATOM 825 N N . ASP A 1 110 ? 32.896 30.156 28.261 1.00 78.47 107 ASP A N 1
ATOM 826 C CA . ASP A 1 110 ? 32.687 29.764 26.863 1.00 75.96 107 ASP A CA 1
ATOM 827 C C . ASP A 1 110 ? 33.276 28.401 26.496 1.00 73.92 107 ASP A C 1
ATOM 828 O O . ASP A 1 110 ? 32.754 27.709 25.614 1.00 72.22 107 ASP A O 1
ATOM 844 N N . VAL A 1 112 ? 33.620 25.691 28.489 1.00 68.46 109 VAL A N 1
ATOM 845 C CA . VAL A 1 112 ? 33.030 24.543 29.170 1.00 64.72 109 VAL A CA 1
ATOM 846 C C . VAL A 1 112 ? 31.532 24.395 28.891 1.00 60.94 109 VAL A C 1
ATOM 847 O O . VAL A 1 112 ? 30.954 23.332 29.107 1.00 60.68 109 VAL A O 1
ATOM 851 N N . LEU A 1 113 ? 30.905 25.462 28.413 1.00 57.79 110 LEU A N 1
ATOM 852 C CA . LEU A 1 113 ? 29.463 25.465 28.248 1.00 55.57 110 LEU A CA 1
ATOM 853 C C . LEU A 1 113 ? 29.106 24.830 26.893 1.00 51.57 110 LEU A C 1
ATOM 854 O O . LEU A 1 113 ? 29.803 25.048 25.906 1.00 50.32 110 LEU A O 1
ATOM 859 N N . PRO A 1 114 ? 28.028 24.038 26.847 1.00 49.18 111 PRO A N 1
ATOM 860 C CA . PRO A 1 114 ? 27.662 23.370 25.588 1.00 46.77 111 PRO A CA 1
ATOM 861 C C . PRO A 1 114 ? 27.353 24.364 24.460 1.00 45.92 111 PRO A C 1
ATOM 862 O O . PRO A 1 114 ? 26.917 25.491 24.720 1.00 47.32 111 PRO A O 1
ATOM 866 N N . ARG A 1 115 ? 27.588 23.943 23.221 1.00 43.79 112 ARG A N 1
ATOM 867 C CA . ARG A 1 115 ? 27.313 24.784 22.051 1.00 42.30 112 ARG A CA 1
ATOM 868 C C . ARG A 1 115 ? 25.820 24.992 21.903 1.00 40.07 112 ARG A C 1
ATOM 869 O O . ARG A 1 115 ? 25.025 24.200 22.407 1.00 38.42 112 ARG A O 1
ATOM 877 N N . GLU A 1 116 ? 25.440 26.057 21.206 1.00 39.59 113 GLU A N 1
ATOM 878 C CA . GLU A 1 116 ? 24.039 26.396 21.038 1.00 39.11 113 GLU A CA 1
ATOM 879 C C . GLU A 1 116 ? 23.222 25.253 20.427 1.00 35.92 113 GLU A C 1
ATOM 880 O O . GLU A 1 116 ? 22.049 25.064 20.764 1.00 33.95 113 GLU A O 1
ATOM 886 N N . GLU A 1 117 ? 23.839 24.493 19.527 1.00 31.29 114 GLU A N 1
ATOM 887 C CA . GLU A 1 117 ? 23.099 23.457 18.819 1.00 30.55 114 GLU A CA 1
ATOM 888 C C . GLU A 1 117 ? 22.845 22.302 19.789 1.00 30.27 114 GLU A C 1
ATOM 889 O O . GLU A 1 117 ? 21.820 21.628 19.706 1.00 29.15 114 GLU A O 1
ATOM 895 N N . GLU A 1 118 ? 23.774 22.092 20.721 1.00 32.65 115 GLU A N 1
ATOM 896 C CA . GLU A 1 118 ? 23.601 21.040 21.735 1.00 34.56 115 GLU A CA 1
ATOM 897 C C . GLU A 1 118 ? 22.493 21.422 22.717 1.00 35.56 115 GLU A C 1
ATOM 898 O O . GLU A 1 118 ? 21.672 20.586 23.103 1.00 34.11 115 GLU A O 1
ATOM 904 N N . LEU A 1 119 ? 22.477 22.688 23.119 1.00 37.55 116 LEU A N 1
ATOM 905 C CA . LEU A 1 119 ? 21.436 23.203 24.003 1.00 38.46 116 LEU A CA 1
ATOM 906 C C . LEU A 1 119 ? 20.065 23.100 23.354 1.00 37.27 116 LEU A C 1
ATOM 907 O O . LEU A 1 119 ? 19.101 22.678 23.993 1.00 37.12 116 LEU A O 1
ATOM 923 N N . ALA A 1 121 ? 19.281 21.059 20.881 1.00 28.48 118 ALA A N 1
ATOM 924 C CA . ALA A 1 121 ? 18.959 19.648 20.666 1.00 28.90 118 ALA A CA 1
ATOM 925 C C . ALA A 1 121 ? 18.438 19.047 21.971 1.00 30.21 118 ALA A C 1
ATOM 926 O O . ALA A 1 121 ? 17.501 18.246 21.959 1.00 28.19 118 ALA A O 1
ATOM 928 N N . GLN A 1 122 ? 19.044 19.446 23.088 1.00 32.60 119 GLN A N 1
ATOM 929 C CA . GLN A 1 122 ? 18.610 18.993 24.409 1.00 35.04 119 GLN A CA 1
ATOM 930 C C . GLN A 1 122 ? 17.185 19.437 24.727 1.00 35.38 119 GLN A C 1
ATOM 931 O O . GLN A 1 122 ? 16.398 18.643 25.234 1.00 37.16 119 GLN A O 1
ATOM 937 N N . GLN A 1 123 ? 16.856 20.695 24.431 1.00 35.60 120 GLN A N 1
ATOM 938 C CA . GLN A 1 123 ? 15.498 21.206 24.640 1.00 36.84 120 GLN A CA 1
ATOM 939 C C . GLN A 1 123 ? 14.511 20.438 23.784 1.00 35.68 120 GLN A C 1
ATOM 940 O O . GLN A 1 123 ? 13.442 20.047 24.255 1.00 35.28 120 GLN A O 1
ATOM 946 N N . ALA A 1 124 ? 14.864 20.236 22.515 1.00 33.68 121 ALA A N 1
ATOM 947 C CA . ALA A 1 124 ? 13.985 19.524 21.604 1.00 32.89 121 ALA A CA 1
ATOM 948 C C . ALA A 1 124 ? 13.763 18.083 22.054 1.00 31.19 121 ALA A C 1
ATOM 949 O O . ALA A 1 124 ? 12.661 17.567 21.911 1.00 31.43 121 ALA A O 1
ATOM 951 N N . MET A 1 125 ? 14.802 17.442 22.587 1.00 32.71 122 MET A N 1
ATOM 952 C CA . MET A 1 125 ? 14.691 16.050 23.040 1.00 33.24 122 MET A CA 1
ATOM 953 C C . MET A 1 125 ? 13.646 15.971 24.153 1.00 34.14 122 MET A C 1
ATOM 954 O O . MET A 1 125 ? 12.844 15.031 24.221 1.00 31.82 122 MET A O 1
ATOM 959 N N . GLN A 1 126 ? 13.652 16.975 25.017 1.00 36.75 123 GLN A N 1
ATOM 960 C CA . GLN A 1 126 ? 12.676 17.050 26.096 1.00 39.61 123 GLN A CA 1
ATOM 961 C C . GLN A 1 126 ? 11.259 17.232 25.565 1.00 39.49 123 GLN A C 1
ATOM 962 O O . GLN A 1 126 ? 10.331 16.564 26.027 1.00 38.68 123 GLN A O 1
ATOM 968 N N . LEU A 1 127 ? 11.098 18.127 24.591 1.00 38.64 124 LEU A N 1
ATOM 969 C CA . LEU A 1 127 ? 9.801 18.348 23.950 1.00 38.31 124 LEU A CA 1
ATOM 970 C C . LEU A 1 127 ? 9.307 17.099 23.200 1.00 37.06 124 LEU A C 1
ATOM 971 O O . LEU A 1 127 ? 8.114 16.782 23.218 1.00 37.51 124 LEU A O 1
ATOM 976 N N . MET A 1 128 ? 10.226 16.393 22.549 1.00 35.00 125 MET A N 1
ATOM 977 C CA . MET A 1 128 ? 9.896 15.122 21.908 1.00 31.73 125 MET A CA 1
ATOM 978 C C . MET A 1 128 ? 9.363 14.118 22.943 1.00 35.51 125 MET A C 1
ATOM 979 O O . MET A 1 128 ? 8.375 13.424 22.684 1.00 36.17 125 MET A O 1
ATOM 984 N N . GLN A 1 129 ? 10.016 14.055 24.105 1.00 36.99 126 GLN A N 1
ATOM 985 C CA . GLN A 1 129 ? 9.561 13.212 25.235 1.00 40.83 126 GLN A CA 1
ATOM 986 C C . GLN A 1 129 ? 8.132 13.513 25.661 1.00 41.94 126 GLN A C 1
ATOM 987 O O . GLN A 1 129 ? 7.418 12.628 26.130 1.00 43.18 126 GLN A O 1
ATOM 993 N N . GLU A 1 130 ? 7.725 14.766 25.495 1.00 41.91 127 GLU A N 1
ATOM 994 C CA . GLU A 1 130 ? 6.401 15.209 25.887 1.00 44.04 127 GLU A CA 1
ATOM 995 C C . GLU A 1 130 ? 5.457 15.196 24.698 1.00 42.41 127 GLU A C 1
ATOM 996 O O . GLU A 1 130 ? 4.370 15.790 24.748 1.00 41.02 127 GLU A O 1
ATOM 1002 N N . SER A 1 131 ? 5.890 14.509 23.636 1.00 40.88 128 SER A N 1
ATOM 1003 C CA . SER A 1 131 ? 5.162 14.419 22.371 1.00 39.06 128 SER A CA 1
ATOM 1004 C C . SER A 1 131 ? 4.822 15.778 21.775 1.00 38.08 128 SER A C 1
ATOM 1005 O O . SER A 1 131 ? 3.871 15.913 21.001 1.00 39.71 128 SER A O 1
ATOM 1008 N N . ASN A 1 132 ? 5.599 16.792 22.127 1.00 37.27 129 ASN A N 1
ATOM 1009 C CA . ASN A 1 132 ? 5.429 18.097 21.497 1.00 35.52 129 ASN A CA 1
ATOM 1010 C C . ASN A 1 132 ? 6.340 18.261 20.274 1.00 33.47 129 ASN A C 1
ATOM 1011 O O . ASN A 1 132 ? 7.304 19.030 20.312 1.00 31.41 129 ASN A O 1
ATOM 1016 N N . TYR A 1 133 ? 6.026 17.539 19.194 1.00 30.79 130 TYR A N 1
ATOM 1017 C CA . TYR A 1 133 ? 6.867 17.543 17.997 1.00 29.15 130 TYR A CA 1
ATOM 1018 C C . TYR A 1 133 ? 6.789 18.852 17.245 1.00 29.15 130 TYR A C 1
ATOM 1019 O O . TYR A 1 133 ? 7.756 19.266 16.616 1.00 27.81 130 TYR A O 1
ATOM 1028 N N . THR A 1 134 ? 5.632 19.507 17.314 1.00 30.51 131 THR A N 1
ATOM 1029 C CA . THR A 1 134 ? 5.436 20.787 16.646 1.00 29.84 131 THR A CA 1
ATOM 1030 C C . THR A 1 134 ? 6.460 21.835 17.107 1.00 30.29 131 THR A C 1
ATOM 1031 O O . THR A 1 134 ? 6.961 22.630 16.303 1.00 28.07 131 THR A O 1
ATOM 1035 N N . ASP A 1 135 ? 6.774 21.836 18.399 1.00 30.02 132 ASP A N 1
ATOM 1036 C CA . ASP A 1 135 ? 7.699 22.828 18.951 1.00 31.84 132 ASP A CA 1
ATOM 1037 C C . ASP A 1 135 ? 9.170 22.367 18.898 1.00 31.16 132 ASP A C 1
ATOM 1038 O O . ASP A 1 135 ? 10.093 23.196 18.897 1.00 31.58 132 ASP A O 1
ATOM 1043 N N . ALA A 1 136 ? 9.387 21.054 18.867 1.00 27.02 133 ALA A N 1
ATOM 1044 C CA . ALA A 1 136 ? 10.739 20.514 18.710 1.00 27.01 133 ALA A CA 1
ATOM 1045 C C . ALA A 1 136 ? 11.310 20.896 17.356 1.00 24.73 133 ALA A C 1
ATOM 1046 O O . ALA A 1 136 ? 12.517 21.068 17.223 1.00 23.14 133 ALA A O 1
ATOM 1048 N N . LEU A 1 137 ? 10.435 21.016 16.362 1.00 24.47 134 LEU A N 1
ATOM 1049 C CA . LEU A 1 137 ? 10.865 21.015 14.964 1.00 22.86 134 LEU A CA 1
ATOM 1050 C C . LEU A 1 137 ? 11.747 22.227 14.632 1.00 23.97 134 LEU A C 1
ATOM 1051 O O . LEU A 1 137 ? 12.834 22.055 14.107 1.00 21.20 134 LEU A O 1
ATOM 1056 N N . PRO A 1 138 ? 11.278 23.456 14.936 1.00 26.82 135 PRO A N 1
ATOM 1057 C CA . PRO A 1 138 ? 12.125 24.630 14.657 1.00 25.68 135 PRO A CA 1
ATOM 1058 C C . PRO A 1 138 ? 13.468 24.605 15.367 1.00 26.52 135 PRO A C 1
ATOM 1059 O O . PRO A 1 138 ? 14.478 25.017 14.790 1.00 26.03 135 PRO A O 1
ATOM 1063 N N . LEU A 1 139 ? 13.492 24.136 16.612 1.00 25.50 136 LEU A N 1
ATOM 1064 C CA . LEU A 1 139 ? 14.747 23.975 17.340 1.00 26.03 136 LEU A CA 1
ATOM 1065 C C . LEU A 1 139 ? 15.687 22.967 16.678 1.00 23.54 136 LEU A C 1
ATOM 1066 O O . LEU A 1 139 ? 16.875 23.219 16.552 1.00 24.02 136 LEU A O 1
ATOM 1071 N N . LEU A 1 140 ? 15.143 21.823 16.276 1.00 21.75 137 LEU A N 1
ATOM 1072 C CA . LEU A 1 140 ? 15.920 20.816 15.561 1.00 21.67 137 LEU A CA 1
ATOM 1073 C C . LEU A 1 140 ? 16.417 21.311 14.194 1.00 20.82 137 LEU A C 1
ATOM 1074 O O . LEU A 1 140 ? 17.564 21.046 13.834 1.00 21.23 137 LEU A O 1
ATOM 1090 N N A ASP A 1 142 ? 17.062 24.443 13.362 0.50 23.58 139 ASP A N 1
ATOM 1091 N N B ASP A 1 142 ? 17.050 24.433 13.366 0.50 23.61 139 ASP A N 1
ATOM 1092 C CA A ASP A 1 142 ? 18.147 25.362 13.703 0.50 24.65 139 ASP A CA 1
ATOM 1093 C CA B ASP A 1 142 ? 18.113 25.358 13.742 0.50 24.74 139 ASP A CA 1
ATOM 1094 C C A ASP A 1 142 ? 19.404 24.630 14.180 0.50 24.34 139 ASP A C 1
ATOM 1095 C C B ASP A 1 142 ? 19.386 24.637 14.187 0.50 24.40 139 ASP A C 1
ATOM 1096 O O A ASP A 1 142 ? 20.513 24.933 13.740 0.50 23.83 139 ASP A O 1
ATOM 1097 O O B ASP A 1 142 ? 20.485 24.957 13.733 0.50 23.96 139 ASP A O 1
ATOM 1106 N N . ALA A 1 143 ? 19.231 23.667 15.080 1.00 22.86 140 ALA A N 1
ATOM 1107 C CA . ALA A 1 143 ? 20.375 22.949 15.647 1.00 24.81 140 ALA A CA 1
ATOM 1108 C C . ALA A 1 143 ? 21.074 22.119 14.571 1.00 22.46 140 ALA A C 1
ATOM 1109 O O . ALA A 1 143 ? 22.293 22.003 14.569 1.00 22.08 140 ALA A O 1
ATOM 1111 N N . TRP A 1 144 ? 20.291 21.539 13.667 1.00 21.08 141 TRP A N 1
ATOM 1112 C CA . TRP A 1 144 ? 20.859 20.719 12.601 1.00 19.05 141 TRP A CA 1
ATOM 1113 C C . TRP A 1 144 ? 21.720 21.595 11.695 1.00 20.04 141 TRP A C 1
ATOM 1114 O O . TRP A 1 144 ? 22.857 21.239 11.378 1.00 22.15 141 TRP A O 1
ATOM 1125 N N . GLN A 1 145 ? 21.179 22.737 11.295 1.00 21.52 142 GLN A N 1
ATOM 1126 C CA . GLN A 1 145 ? 21.914 23.672 10.425 1.00 23.66 142 GLN A CA 1
ATOM 1127 C C . GLN A 1 145 ? 23.202 24.147 11.082 1.00 25.81 142 GLN A C 1
ATOM 1128 O O . GLN A 1 145 ? 24.290 24.041 10.505 1.00 24.63 142 GLN A O 1
ATOM 1134 N N . LEU A 1 146 ? 23.080 24.658 12.306 1.00 27.31 143 LEU A N 1
ATOM 1135 C CA . LEU A 1 146 ? 24.234 25.117 13.074 1.00 29.96 143 LEU A CA 1
ATOM 1136 C C . LEU A 1 146 ? 25.338 24.071 13.230 1.00 28.21 143 LEU A C 1
ATOM 1137 O O . LEU A 1 146 ? 26.524 24.395 13.244 1.00 28.80 143 LEU A 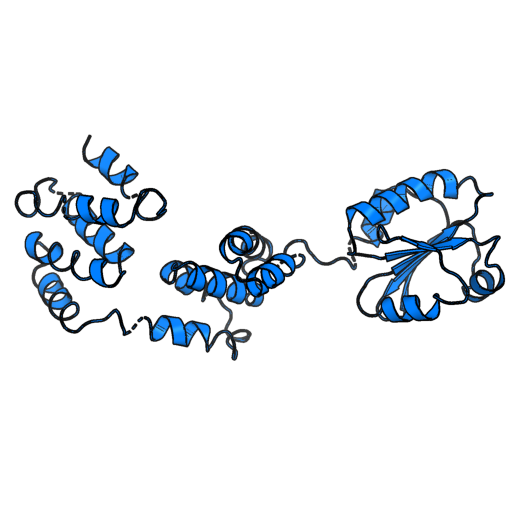O 1
ATOM 1142 N N . SER A 1 147 ? 24.952 22.810 13.354 1.00 26.74 144 SER A N 1
ATOM 1143 C CA . SER A 1 147 ? 25.917 21.753 13.651 1.00 25.15 144 SER A CA 1
ATOM 1144 C C . SER A 1 147 ? 26.514 21.163 12.382 1.00 25.56 144 SER A C 1
ATOM 1145 O O . SER A 1 147 ? 27.155 20.119 12.440 1.00 23.07 144 SER A O 1
ATOM 1148 N N . ASN A 1 148 ? 26.281 21.818 11.240 1.00 25.14 145 ASN A N 1
ATOM 1149 C CA . ASN A 1 148 ? 26.700 21.275 9.952 1.00 24.93 145 ASN A CA 1
ATOM 1150 C C . ASN A 1 148 ? 26.125 19.882 9.747 1.00 22.41 145 ASN A C 1
ATOM 1151 O O . ASN A 1 148 ? 26.828 18.937 9.363 1.00 20.58 145 ASN A O 1
ATOM 1156 N N . GLN A 1 149 ? 24.832 19.768 10.024 1.00 19.72 146 GLN 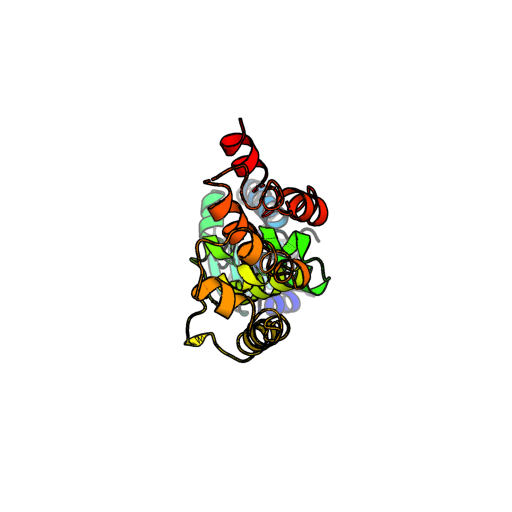A N 1
ATOM 1157 C CA . GLN A 1 149 ? 24.091 18.542 9.757 1.00 19.56 146 GLN A CA 1
ATOM 1158 C C . GLN A 1 149 ? 24.658 17.328 10.479 1.00 20.30 146 GLN A C 1
ATOM 1159 O O . GLN A 1 149 ? 24.759 16.233 9.920 1.00 20.11 146 GLN A O 1
ATOM 1165 N N . ASN A 1 150 ? 25.027 17.537 11.738 1.00 21.12 147 ASN A N 1
ATOM 1166 C CA . ASN A 1 150 ? 25.454 16.463 12.622 1.00 21.64 147 ASN A CA 1
ATOM 1167 C C . ASN A 1 150 ? 24.472 15.281 12.636 1.00 21.27 147 ASN A C 1
ATOM 1168 O O . ASN A 1 150 ? 23.264 15.481 12.743 1.00 19.12 147 ASN A O 1
ATOM 1173 N N . GLY A 1 151 ? 25.001 14.063 12.527 1.00 18.88 148 GLY A N 1
ATOM 1174 C CA . GLY A 1 151 ? 24.163 12.857 12.384 1.00 20.92 148 GLY A CA 1
ATOM 1175 C C . GLY A 1 151 ? 23.233 12.609 13.560 1.00 21.01 148 GLY A C 1
ATOM 1176 O O . GLY A 1 151 ? 22.083 12.229 13.380 1.00 20.44 148 GLY A O 1
ATOM 1177 N N . GLU A 1 152 ? 23.711 12.815 14.782 1.00 21.91 149 GLU A N 1
ATOM 1178 C CA . GLU A 1 152 ? 22.831 12.555 15.920 1.00 21.38 149 GLU A CA 1
ATOM 1179 C C . GLU A 1 152 ? 21.651 13.524 15.987 1.00 18.63 149 GLU A C 1
ATOM 1180 O O . GLU A 1 152 ? 20.518 13.122 16.292 1.00 19.92 149 GLU A O 1
ATOM 1186 N N . ILE A 1 153 ? 21.892 14.789 15.678 1.00 18.48 150 ILE A N 1
ATOM 1187 C CA . ILE A 1 153 ? 20.792 15.729 15.609 1.00 19.27 150 ILE A CA 1
ATOM 1188 C C . ILE A 1 153 ? 19.894 15.393 14.392 1.00 18.10 150 ILE A C 1
ATOM 1189 O O . ILE A 1 153 ? 18.666 15.535 14.462 1.00 18.01 150 ILE A O 1
ATOM 1194 N N . GLY A 1 154 ? 20.516 14.948 13.295 1.00 17.31 151 GLY A N 1
ATOM 1195 C CA . GLY A 1 154 ? 19.770 14.488 12.114 1.00 16.95 151 GLY A CA 1
ATOM 1196 C C . GLY A 1 154 ? 18.712 13.452 12.484 1.00 17.40 151 GLY A C 1
ATOM 1197 O O . GLY A 1 154 ? 17.561 13.524 12.040 1.00 16.48 151 GLY A O 1
ATOM 1198 N N . LEU A 1 155 ? 19.099 12.475 13.306 1.00 17.65 152 LEU A N 1
ATOM 1199 C CA . LEU A 1 155 ? 18.155 11.445 13.758 1.00 18.41 152 LEU A CA 1
ATOM 1200 C C . LEU A 1 155 ? 16.939 12.000 14.509 1.00 17.41 152 LEU A C 1
ATOM 1201 O O . LEU A 1 155 ? 15.812 11.561 14.282 1.00 16.03 152 LEU A O 1
ATOM 1206 N N . LEU A 1 156 ? 17.168 12.964 15.398 1.00 15.66 153 LEU A N 1
ATOM 1207 C CA . LEU A 1 156 ? 16.081 13.628 16.113 1.00 16.57 153 LEU A CA 1
ATOM 1208 C C . LEU A 1 156 ? 15.149 14.373 15.162 1.00 15.78 153 LEU A C 1
ATOM 1209 O O . LEU A 1 156 ? 13.924 14.325 15.291 1.00 16.66 153 LEU A O 1
ATOM 1214 N N . LEU A 1 157 ? 15.756 15.083 14.225 1.00 16.09 154 LEU A N 1
ATOM 1215 C CA . LEU A 1 157 ? 15.000 15.881 13.253 1.00 16.20 154 LEU A CA 1
ATOM 1216 C C . LEU A 1 157 ? 14.138 14.950 12.414 1.00 14.46 154 LEU A C 1
ATOM 1217 O O . LEU A 1 157 ? 12.958 15.203 12.205 1.00 14.85 154 LEU A O 1
ATOM 1222 N N . ALA A 1 158 ? 14.727 13.859 11.944 1.00 14.38 155 ALA A N 1
ATOM 1223 C CA . ALA A 1 158 ? 13.989 12.906 11.121 1.00 14.17 155 ALA A CA 1
ATOM 1224 C C . ALA A 1 158 ? 12.816 12.288 11.884 1.00 15.73 155 ALA A C 1
ATOM 1225 O O . ALA A 1 158 ? 11.710 12.210 11.368 1.00 15.12 155 ALA A O 1
ATOM 1227 N N . GLU A 1 159 ? 13.050 11.852 13.121 1.00 15.70 156 GLU A N 1
ATOM 1228 C CA . GLU A 1 159 ? 11.964 11.313 13.956 1.00 17.67 156 GLU A CA 1
ATOM 1229 C C . GLU A 1 159 ? 10.825 12.344 14.130 1.00 18.30 156 GLU A C 1
ATOM 1230 O O . GLU A 1 159 ? 9.634 12.003 14.063 1.00 16.67 156 GLU A O 1
ATOM 1236 N N . THR A 1 160 ? 11.201 13.608 14.319 1.00 17.56 157 THR A N 1
ATOM 1237 C CA . THR A 1 160 ? 10.241 14.680 14.554 1.00 19.00 157 THR A CA 1
ATOM 1238 C C . THR A 1 160 ? 9.410 14.926 13.291 1.00 17.90 157 THR A C 1
ATOM 1239 O O . THR A 1 160 ? 8.176 15.062 13.364 1.00 17.88 157 THR A O 1
ATOM 1243 N N . LEU A 1 161 ? 10.080 14.959 12.134 1.00 16.02 158 LEU A N 1
ATOM 1244 C CA . LEU A 1 161 ? 9.382 15.080 10.838 1.00 15.12 158 LEU A CA 1
ATOM 1245 C C . LEU A 1 161 ? 8.400 13.947 10.563 1.00 16.07 158 LEU A C 1
ATOM 1246 O O . LEU A 1 161 ? 7.276 14.175 10.110 1.00 16.37 158 LEU A O 1
ATOM 1251 N N . ILE A 1 162 ? 8.831 12.721 10.838 1.00 15.87 159 ILE A N 1
ATOM 1252 C CA . ILE A 1 162 ? 7.922 11.579 10.787 1.00 17.90 159 ILE A CA 1
ATOM 1253 C C . ILE A 1 162 ? 6.663 11.760 11.648 1.00 18.83 159 ILE A C 1
ATOM 1254 O O . ILE A 1 162 ? 5.545 11.488 11.184 1.00 19.66 159 ILE A O 1
ATOM 1259 N N . ALA A 1 163 ? 6.825 12.206 12.894 1.00 18.62 160 ALA A N 1
ATOM 1260 C CA . ALA A 1 163 ? 5.679 12.347 13.795 1.00 20.80 160 ALA A CA 1
ATOM 1261 C C . ALA A 1 163 ? 4.729 13.422 13.279 1.00 21.08 160 ALA A C 1
ATOM 1262 O O . ALA A 1 163 ? 3.518 13.376 13.525 1.00 21.89 160 ALA A O 1
ATOM 1264 N N . LEU A 1 164 ? 5.287 14.392 12.562 1.00 18.39 161 LEU A N 1
ATOM 1265 C CA . LEU A 1 164 ? 4.497 15.468 11.959 1.00 18.45 161 LEU A CA 1
ATOM 1266 C C . LEU A 1 164 ? 3.963 15.116 10.552 1.00 18.59 161 LEU A C 1
ATOM 1267 O O . LEU A 1 164 ? 3.483 16.000 9.831 1.00 19.88 161 LEU A O 1
ATOM 1272 N N . ASN A 1 165 ? 4.045 13.839 10.180 1.00 18.51 162 ASN A N 1
ATOM 1273 C CA . ASN A 1 165 ? 3.514 13.355 8.907 1.00 19.79 162 ASN A CA 1
ATOM 1274 C C . ASN A 1 165 ? 4.253 14.022 7.743 1.00 17.88 162 ASN A C 1
ATOM 1275 O O . ASN A 1 165 ? 3.668 14.338 6.692 1.00 19.17 162 ASN A O 1
ATOM 1280 N N . ARG A 1 166 ? 5.550 14.251 7.944 1.00 16.49 163 ARG A N 1
ATOM 1281 C CA . ARG A 1 166 ? 6.421 14.727 6.870 1.00 15.86 163 ARG A CA 1
ATOM 1282 C C . ARG A 1 166 ? 7.519 13.723 6.549 1.00 16.16 163 ARG A C 1
ATOM 1283 O O . ARG A 1 166 ? 8.699 14.053 6.615 1.00 13.23 163 ARG A O 1
ATOM 1291 N N . SER A 1 167 ? 7.113 12.504 6.202 1.00 15.13 164 SER A N 1
ATOM 1292 C CA . SER A 1 167 ? 8.043 11.394 5.957 1.00 17.07 164 SER A CA 1
ATOM 1293 C C . SER A 1 167 ? 8.989 11.678 4.800 1.00 17.37 164 SER A C 1
ATOM 1294 O O . SER A 1 167 ? 10.129 11.240 4.819 1.00 13.91 164 SER A O 1
ATOM 1297 N N . GLU A 1 168 ? 8.528 12.409 3.780 1.00 15.28 165 G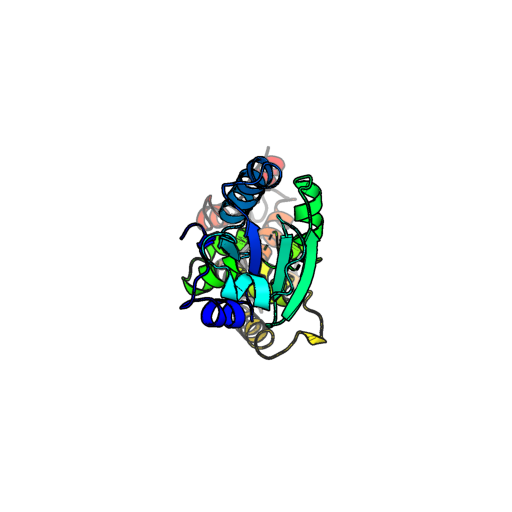LU A N 1
ATOM 1298 C CA . GLU A 1 168 ? 9.418 12.704 2.640 1.00 15.31 165 GLU A CA 1
ATOM 1299 C C . GLU A 1 168 ? 10.609 13.591 3.089 1.00 13.23 165 GLU A C 1
ATOM 1300 O O . GLU A 1 168 ? 11.757 13.357 2.733 1.00 13.42 165 GLU A O 1
ATOM 1306 N N . ASP A 1 169 ? 10.294 14.611 3.880 1.00 15.10 166 ASP A N 1
ATOM 1307 C CA . ASP A 1 169 ? 11.308 15.465 4.492 1.00 14.77 166 ASP A CA 1
ATOM 1308 C C . ASP A 1 169 ? 12.204 14.647 5.426 1.00 13.98 166 ASP A C 1
ATOM 1309 O O . ASP A 1 169 ? 13.422 14.847 5.452 1.00 13.48 166 ASP A O 1
ATOM 1314 N N . ALA A 1 170 ? 11.595 13.743 6.208 1.00 12.86 167 ALA A N 1
ATOM 1315 C CA . ALA A 1 170 ? 12.385 12.880 7.112 1.00 13.02 167 ALA A CA 1
ATOM 1316 C C . ALA A 1 170 ? 13.350 12.031 6.308 1.00 13.43 167 ALA A C 1
ATOM 1317 O O . ALA A 1 170 ? 14.504 11.881 6.679 1.00 12.57 167 ALA A O 1
ATOM 1319 N N . GLU A 1 171 ? 12.861 11.457 5.213 1.00 14.78 168 GLU A N 1
ATOM 1320 C CA . GLU A 1 171 ? 13.708 10.631 4.368 1.00 16.56 168 GLU A CA 1
ATOM 1321 C C . GLU A 1 171 ? 14.909 11.420 3.824 1.00 16.32 168 GLU A C 1
ATOM 1322 O O . GLU A 1 171 ? 16.014 10.917 3.796 1.00 16.91 168 GLU A O 1
ATOM 1328 N N . ALA A 1 172 ? 14.692 12.664 3.414 1.00 14.49 169 ALA A N 1
ATOM 1329 C CA . ALA A 1 172 ? 15.780 13.495 2.930 1.00 14.68 169 ALA A CA 1
ATOM 1330 C C . ALA A 1 172 ? 16.839 13.682 4.036 1.00 14.86 169 ALA A C 1
ATOM 1331 O O . ALA A 1 172 ? 18.026 13.633 3.747 1.00 13.51 169 ALA A O 1
ATOM 1333 N N . VAL A 1 173 ? 16.399 13.894 5.286 1.00 13.46 170 VAL A N 1
ATOM 1334 C CA . VAL A 1 173 ? 17.332 14.055 6.413 1.00 13.33 170 VAL A CA 1
ATOM 1335 C C . VAL A 1 173 ? 18.079 12.751 6.679 1.00 14.23 170 VAL A C 1
ATOM 1336 O O . VAL A 1 173 ? 19.290 12.755 6.923 1.00 14.91 170 VAL A O 1
ATOM 1340 N N . LEU A 1 174 ? 17.367 11.632 6.606 1.00 13.89 171 LEU A N 1
ATOM 1341 C CA . LEU A 1 174 ? 18.006 10.321 6.821 1.00 14.02 171 LEU A CA 1
ATOM 1342 C C . LEU A 1 174 ? 19.090 10.012 5.770 1.00 16.36 171 LEU A C 1
ATOM 1343 O O . LEU A 1 174 ? 20.084 9.366 6.088 1.00 17.32 171 LEU A O 1
ATOM 1359 N N . THR A 1 176 ? 21.235 11.945 4.751 1.00 14.81 173 THR A N 1
ATOM 1360 C CA . THR A 1 176 ? 22.450 12.676 5.147 1.00 16.63 173 THR A CA 1
ATOM 1361 C C . THR A 1 176 ? 23.218 12.035 6.317 1.00 17.87 173 THR A C 1
ATOM 1362 O O . THR A 1 176 ? 24.290 12.523 6.670 1.00 18.22 173 THR A O 1
ATOM 1366 N N . ILE A 1 177 ? 22.682 10.986 6.932 1.00 15.69 174 ILE A N 1
ATOM 1367 C CA . ILE A 1 177 ? 23.273 10.497 8.173 1.00 16.22 174 ILE A CA 1
ATOM 1368 C C . ILE A 1 177 ? 24.569 9.737 7.841 1.00 16.82 174 ILE A C 1
ATOM 1369 O O . ILE A 1 177 ? 24.515 8.789 7.068 1.00 16.26 174 ILE A O 1
ATOM 1374 N N . PRO A 1 178 ? 25.727 10.133 8.425 1.00 18.08 175 PRO A N 1
ATOM 1375 C CA . PRO A 1 178 ? 26.957 9.387 8.078 1.00 18.60 175 PRO A CA 1
ATOM 1376 C C . PRO A 1 178 ? 26.919 7.902 8.445 1.00 14.85 175 PRO A C 1
ATOM 1377 O O . PRO A 1 178 ? 26.260 7.475 9.408 1.00 14.41 175 PRO A O 1
ATOM 1381 N N . LEU A 1 179 ? 27.675 7.094 7.695 1.00 15.13 176 LEU A N 1
ATOM 1382 C CA . LEU A 1 179 ? 27.610 5.653 7.904 1.00 14.21 176 LEU A CA 1
ATOM 1383 C C . LEU A 1 179 ? 27.936 5.260 9.360 1.00 14.05 176 LEU A C 1
ATOM 1384 O O . LEU A 1 179 ? 27.364 4.331 9.906 1.00 14.54 176 LEU A O 1
ATOM 1389 N N . GLN A 1 180 ? 28.877 5.945 10.009 1.00 16.97 177 GLN A N 1
ATOM 1390 C CA . GLN A 1 180 ? 29.191 5.514 11.379 1.00 15.36 177 GLN A CA 1
ATOM 1391 C C . GLN A 1 180 ? 28.026 5.693 12.339 1.00 16.94 177 GLN A C 1
ATOM 1392 O O . GLN A 1 180 ? 27.933 4.995 13.335 1.00 15.32 177 GLN A O 1
ATOM 1398 N N . ASP A 1 181 ? 27.140 6.631 12.034 1.00 16.26 178 ASP A N 1
ATOM 1399 C CA . ASP A 1 181 ? 25.953 6.873 12.857 1.00 18.67 178 ASP A CA 1
ATOM 1400 C C . ASP A 1 181 ? 24.748 6.040 12.462 1.00 17.42 178 ASP A C 1
ATOM 1401 O O . ASP A 1 181 ? 23.656 6.237 13.009 1.00 19.33 178 ASP A O 1
ATOM 1406 N N . GLN A 1 182 ? 24.909 5.104 11.528 1.00 16.91 179 GLN A N 1
ATOM 1407 C CA . GLN A 1 182 ? 23.756 4.269 11.113 1.00 16.21 179 GLN A CA 1
ATOM 1408 C C . GLN A 1 182 ? 23.493 3.057 12.015 1.00 17.81 179 GLN A C 1
ATOM 1409 O O . GLN A 1 182 ? 23.560 1.912 11.587 1.00 16.34 179 GLN A O 1
ATOM 1415 N N . ASP A 1 183 ? 23.197 3.333 13.286 1.00 16.76 180 ASP A N 1
ATOM 1416 C CA . ASP A 1 183 ? 23.110 2.319 14.315 1.00 20.15 180 ASP A CA 1
ATOM 1417 C C . ASP A 1 183 ? 21.638 2.034 14.601 1.00 18.36 180 ASP A C 1
ATOM 1418 O O . ASP A 1 183 ? 20.788 2.218 13.724 1.00 16.61 180 ASP A O 1
ATOM 1423 N N . THR A 1 184 ? 21.309 1.584 15.810 1.00 18.48 181 THR A N 1
ATOM 1424 C CA . THR A 1 184 ? 19.996 0.987 16.035 1.00 18.97 181 THR A CA 1
ATOM 1425 C C . THR A 1 184 ? 18.853 1.995 15.774 1.00 18.66 181 THR A C 1
ATOM 1426 O O . THR A 1 184 ? 17.828 1.663 15.150 1.00 16.10 181 THR A O 1
ATOM 1430 N N . ARG A 1 185 ? 19.033 3.220 16.254 1.00 18.65 182 ARG A N 1
ATOM 1431 C CA . ARG A 1 185 ? 18.006 4.250 16.080 1.00 20.40 182 ARG A CA 1
ATOM 1432 C C . ARG A 1 185 ? 17.767 4.606 14.602 1.00 19.32 182 ARG A C 1
ATOM 1433 O O . ARG A 1 185 ? 16.616 4.682 14.146 1.00 18.44 182 ARG A O 1
ATOM 1441 N N . TYR A 1 186 ? 18.855 4.826 13.863 1.00 17.92 183 TYR A N 1
ATOM 1442 C CA . TYR A 1 186 ? 18.791 4.996 12.419 1.00 16.78 183 TYR A CA 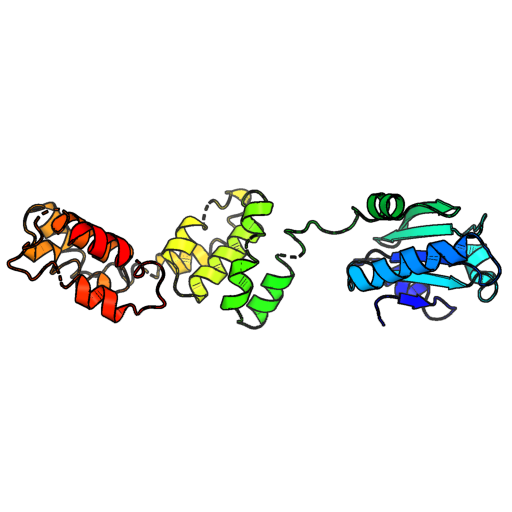1
ATOM 1443 C C . TYR A 1 186 ? 18.065 3.841 11.718 1.00 18.22 183 TYR A C 1
ATOM 1444 O O . TYR A 1 186 ? 17.170 4.060 10.876 1.00 14.34 183 TYR A O 1
ATOM 1453 N N A GLN A 1 187 ? 18.450 2.613 12.054 0.50 16.34 184 GLN A N 1
ATOM 1454 N N B GLN A 1 187 ? 18.445 2.617 12.060 0.50 16.38 184 GLN A N 1
ATOM 1455 C CA A GLN A 1 187 ? 17.839 1.437 11.425 0.50 17.37 184 GLN A CA 1
ATOM 1456 C CA B GLN A 1 187 ? 17.854 1.445 11.418 0.50 17.29 184 GLN A CA 1
ATOM 1457 C C A GLN A 1 187 ? 16.338 1.422 11.638 0.50 17.80 184 GLN A C 1
ATOM 1458 C C B GLN A 1 187 ? 16.348 1.366 11.659 0.50 17.91 184 GLN A C 1
ATOM 1459 O O A GLN A 1 187 ? 15.580 1.114 10.711 0.50 15.62 184 GLN A O 1
ATOM 1460 O O B GLN A 1 187 ? 15.596 0.965 10.766 0.50 16.22 184 GLN A O 1
ATOM 1471 N N . GLY A 1 188 ? 15.916 1.770 12.855 1.00 17.17 185 GLY A N 1
ATOM 1472 C CA . GLY A 1 188 ? 14.483 1.819 13.202 1.00 17.80 185 GLY A CA 1
ATOM 1473 C C . GLY A 1 188 ? 13.721 2.864 12.374 1.00 16.77 185 GLY A C 1
ATOM 1474 O O . GLY A 1 188 ? 12.637 2.576 11.863 1.00 14.98 185 GLY A O 1
ATOM 1475 N N . LEU A 1 189 ? 14.290 4.059 12.234 1.00 15.48 186 LEU A N 1
ATOM 1476 C CA . LEU A 1 189 ? 13.668 5.119 11.408 1.00 16.09 186 LEU A CA 1
ATOM 1477 C C . LEU A 1 189 ? 13.578 4.737 9.932 1.00 16.23 186 LEU A C 1
ATOM 1478 O O . LEU A 1 189 ? 12.545 4.929 9.284 1.00 15.27 186 LEU A O 1
ATOM 1483 N N . VAL A 1 190 ? 14.669 4.195 9.401 1.00 16.06 187 VAL A N 1
ATOM 1484 C CA . VAL A 1 190 ? 14.685 3.718 8.020 1.00 16.90 187 VAL A CA 1
ATOM 1485 C C . VAL A 1 190 ? 13.658 2.618 7.799 1.00 16.77 187 VAL A C 1
ATOM 1486 O O . VAL A 1 190 ? 12.948 2.640 6.796 1.00 17.42 187 VAL A O 1
ATOM 1490 N N . ALA A 1 191 ? 13.568 1.682 8.736 1.00 15.36 188 ALA A N 1
ATOM 1491 C CA . ALA A 1 191 ? 12.599 0.589 8.612 1.00 16.05 188 ALA A CA 1
ATOM 1492 C C . ALA A 1 191 ? 11.161 1.133 8.625 1.00 16.15 188 ALA A C 1
ATOM 1493 O O . ALA A 1 191 ? 10.277 0.594 7.948 1.00 15.23 188 ALA A O 1
ATOM 1495 N N . GLN A 1 192 ? 10.923 2.188 9.401 1.00 12.71 189 GLN A N 1
ATOM 1496 C CA . GLN A 1 192 ? 9.611 2.794 9.425 1.00 14.17 189 GLN A CA 1
ATOM 1497 C C . GLN A 1 192 ? 9.285 3.424 8.066 1.00 14.64 189 GLN A C 1
ATOM 1498 O O . GLN A 1 192 ? 8.211 3.177 7.505 1.00 13.67 189 GLN A O 1
ATOM 1504 N N . ILE A 1 193 ? 10.206 4.228 7.550 1.00 14.25 190 ILE A N 1
ATOM 1505 C CA . ILE A 1 193 ? 10.031 4.868 6.241 1.00 16.71 190 ILE A CA 1
ATOM 1506 C C . ILE A 1 193 ? 9.847 3.819 5.160 1.00 14.15 190 ILE A C 1
ATOM 1507 O O . ILE A 1 193 ? 9.001 3.970 4.278 1.00 14.28 190 ILE A O 1
ATOM 1512 N N . GLU A 1 194 ? 10.649 2.768 5.211 1.00 15.16 191 GLU A N 1
ATOM 1513 C CA . GLU A 1 194 ? 10.551 1.719 4.206 1.00 16.83 191 GLU A CA 1
ATOM 1514 C C . GLU A 1 194 ? 9.182 1.062 4.198 1.00 16.82 191 GLU A C 1
ATOM 1515 O O . GLU A 1 194 ? 8.616 0.821 3.124 1.00 15.74 191 GLU A O 1
ATOM 1521 N N . LEU A 1 195 ? 8.647 0.769 5.380 1.00 15.45 192 LEU A N 1
ATOM 1522 C CA . LEU A 1 195 ? 7.336 0.116 5.447 1.00 14.86 192 LEU A CA 1
ATOM 1523 C C . LEU A 1 195 ? 6.231 1.084 4.956 1.00 14.69 192 LEU A C 1
ATOM 1524 O O . LEU A 1 195 ? 5.283 0.668 4.257 1.00 14.33 192 LEU A O 1
ATOM 1529 N N . LEU A 1 196 ? 6.370 2.357 5.311 1.00 13.43 193 LEU A N 1
ATOM 1530 C CA . LEU A 1 196 ? 5.441 3.385 4.845 1.00 15.58 193 LEU A CA 1
ATOM 1531 C C . LEU A 1 196 ? 5.442 3.450 3.315 1.00 15.44 193 LEU A C 1
ATOM 1532 O O . LEU A 1 196 ? 4.368 3.514 2.679 1.00 16.00 193 LEU A O 1
ATOM 1548 N N . GLN A 1 198 ? 6.478 1.121 1.180 1.00 14.14 195 GLN A N 1
ATOM 1549 C CA . GLN A 1 198 ? 5.888 -0.138 0.725 1.00 15.42 195 GLN A CA 1
ATOM 1550 C C . GLN A 1 198 ? 4.379 -0.128 0.848 1.00 15.42 195 GLN A C 1
ATOM 1551 O O . GLN A 1 198 ? 3.684 -0.609 -0.059 1.00 15.73 195 GLN A O 1
ATOM 1557 N N . ALA A 1 199 ? 3.853 0.410 1.947 1.00 14.41 196 ALA A N 1
ATOM 1558 C CA . ALA A 1 199 ? 2.391 0.393 2.124 1.00 16.39 196 ALA A CA 1
ATOM 1559 C C . ALA A 1 199 ? 1.717 1.309 1.103 1.00 15.73 196 ALA A C 1
ATOM 1560 O O . ALA A 1 199 ? 0.582 1.041 0.687 1.00 18.99 196 ALA A O 1
ATOM 1562 N N . ALA A 1 200 ? 2.409 2.375 0.710 1.00 14.57 197 ALA A N 1
ATOM 1563 C CA . ALA A 1 200 ? 1.874 3.307 -0.312 1.00 18.20 197 ALA A CA 1
ATOM 1564 C C . ALA A 1 200 ? 2.174 2.909 -1.766 1.00 19.02 197 ALA A C 1
ATOM 1565 O O . ALA A 1 200 ? 1.770 3.602 -2.696 1.00 19.62 197 ALA A O 1
ATOM 1567 N N . ASP A 1 201 ? 2.899 1.801 -1.947 1.00 20.56 198 ASP A N 1
ATOM 1568 C CA . ASP A 1 201 ? 3.316 1.292 -3.263 1.00 20.95 198 ASP A CA 1
ATOM 1569 C C . ASP A 1 201 ? 2.289 0.238 -3.735 1.00 21.06 198 ASP A C 1
ATOM 1570 O O . ASP A 1 201 ? 2.613 -0.940 -3.839 1.00 23.25 198 ASP A O 1
ATOM 1575 N N . THR A 1 202 ? 1.044 0.659 -4.013 1.00 20.71 199 THR A N 1
ATOM 1576 C CA . THR A 1 202 ? -0.062 -0.281 -4.180 1.00 20.96 199 THR A CA 1
ATOM 1577 C C . THR A 1 202 ? -0.074 -0.958 -5.568 1.00 22.30 199 THR A C 1
ATOM 1578 O O . THR A 1 202 ? 0.459 -0.399 -6.532 1.00 22.61 199 THR A O 1
ATOM 1582 N N . PRO A 1 203 ? -0.678 -2.150 -5.670 1.00 23.56 200 PRO A N 1
ATOM 1583 C CA . PRO A 1 203 ? -0.790 -2.786 -6.985 1.00 25.18 200 PRO A CA 1
ATOM 1584 C C . PRO A 1 203 ? -1.455 -1.901 -8.053 1.00 24.66 200 PRO A C 1
ATOM 1585 O O . PRO A 1 203 ? -1.017 -1.895 -9.205 1.00 26.07 200 PRO A O 1
ATOM 1589 N N . GLU A 1 204 ? -2.491 -1.162 -7.662 1.00 22.76 201 GLU A N 1
ATOM 1590 C CA . GLU A 1 204 ? -3.223 -0.289 -8.565 1.00 26.04 201 GLU A CA 1
ATOM 1591 C C . GLU A 1 204 ? -2.352 0.886 -9.025 1.00 26.01 201 GLU A C 1
ATOM 1592 O O . GLU A 1 204 ? -2.387 1.277 -10.199 1.00 27.80 201 GLU A O 1
ATOM 1598 N N . ILE A 1 205 ? -1.572 1.445 -8.104 1.00 21.70 202 ILE A N 1
ATOM 1599 C CA . ILE A 1 205 ? -0.645 2.513 -8.457 1.00 22.33 202 ILE A CA 1
ATOM 1600 C C . ILE A 1 205 ? 0.455 2.018 -9.403 1.00 22.89 202 ILE A C 1
ATOM 1601 O O . ILE A 1 205 ? 0.779 2.673 -10.397 1.00 21.78 202 ILE A O 1
ATOM 1606 N N . GLN A 1 206 ? 1.007 0.854 -9.097 1.00 22.28 203 GLN A N 1
ATOM 1607 C CA . GLN A 1 206 ? 2.043 0.261 -9.934 1.00 23.81 203 GLN A CA 1
ATOM 1608 C C . GLN A 1 206 ? 1.602 0.049 -11.393 1.00 26.47 203 GLN A C 1
ATOM 1609 O O . GLN A 1 206 ? 2.386 0.290 -12.326 1.00 27.44 203 GLN A O 1
ATOM 1615 N N A GLN A 1 207 ? 0.365 -0.381 -11.600 0.50 26.22 204 GLN A N 1
ATOM 1616 N N B GLN A 1 207 ? 0.367 -0.419 -11.588 0.50 26.79 204 GLN A N 1
ATOM 1617 C CA A GLN A 1 207 ? -0.090 -0.654 -12.961 0.50 27.84 204 GLN A CA 1
ATOM 1618 C CA B GLN A 1 207 ? -0.147 -0.631 -12.947 0.50 28.96 204 GLN A CA 1
ATOM 1619 C C A GLN A 1 207 ? -0.476 0.630 -13.717 0.50 27.79 204 GLN A C 1
ATOM 1620 C C B GLN A 1 207 ? -0.225 0.723 -13.633 0.50 28.09 204 GLN A C 1
ATOM 1621 O O A GLN A 1 207 ? -0.355 0.690 -14.936 0.50 28.56 204 GLN A O 1
ATOM 1622 O O B GLN A 1 207 ? 0.346 0.926 -14.707 0.50 27.60 204 GLN A O 1
ATOM 1633 N N . LEU A 1 208 ? -0.925 1.650 -12.989 1.00 25.89 205 LEU A N 1
ATOM 1634 C CA . LEU A 1 208 ? -1.118 2.994 -13.548 1.00 26.49 205 LEU A CA 1
ATOM 1635 C C . LEU A 1 208 ? 0.220 3.656 -13.888 1.00 26.59 205 LEU A C 1
ATOM 1636 O O . LEU A 1 208 ? 0.339 4.323 -14.919 1.00 28.46 205 LEU A O 1
ATOM 1641 N N . GLN A 1 209 ? 1.219 3.471 -13.026 1.00 24.85 206 GLN A N 1
ATOM 1642 C CA . GLN A 1 209 ? 2.542 4.049 -13.256 1.00 24.40 206 GLN A CA 1
ATOM 1643 C C . GLN A 1 209 ? 3.156 3.460 -14.520 1.00 27.78 206 GLN A C 1
ATOM 1644 O O . GLN A 1 209 ? 3.787 4.166 -15.312 1.00 28.62 206 GLN A O 1
ATOM 1650 N N . GLN A 1 210 ? 2.982 2.159 -14.701 1.00 28.38 207 GLN A N 1
ATOM 1651 C CA . GLN A 1 210 ? 3.395 1.524 -15.952 1.00 31.20 207 GLN A CA 1
ATOM 1652 C C . GLN A 1 210 ? 2.656 2.107 -17.151 1.00 31.41 207 GLN A C 1
ATOM 1653 O O . GLN A 1 210 ? 3.250 2.378 -18.195 1.00 33.10 207 GLN A O 1
ATOM 1659 N N . GLN A 1 211 ? 1.355 2.305 -17.012 1.00 31.13 208 GLN A N 1
ATOM 1660 C CA . GLN A 1 211 ? 0.561 2.771 -18.133 1.00 33.05 208 GLN A CA 1
ATOM 1661 C C . GLN A 1 211 ? 0.897 4.214 -18.508 1.00 32.95 208 GLN A C 1
ATOM 1662 O O . GLN A 1 211 ? 0.770 4.601 -19.669 1.00 31.80 208 GLN A O 1
ATOM 1668 N N . VAL A 1 212 ? 1.322 4.999 -17.516 1.00 29.89 209 VAL A N 1
ATOM 1669 C CA . VAL A 1 212 ? 1.743 6.380 -17.743 1.00 30.17 209 VAL A CA 1
ATOM 1670 C C . VAL A 1 212 ? 3.121 6.419 -18.414 1.00 33.22 209 VAL A C 1
ATOM 1671 O O . VAL A 1 212 ? 3.353 7.207 -19.340 1.00 33.86 209 VAL A O 1
ATOM 1675 N N . ALA A 1 213 ? 4.025 5.563 -17.942 1.00 32.32 210 ALA A N 1
ATOM 1676 C CA . ALA A 1 213 ? 5.316 5.358 -18.593 1.00 35.01 210 ALA A CA 1
ATOM 1677 C C . ALA A 1 213 ? 5.172 5.066 -20.086 1.00 37.56 210 ALA A C 1
ATOM 1678 O O . ALA A 1 213 ? 5.938 5.587 -20.895 1.00 38.19 210 ALA A O 1
ATOM 1680 N N . GLU A 1 214 ? 4.190 4.233 -20.436 1.00 38.19 211 GLU A N 1
ATOM 1681 C CA . GLU A 1 214 ? 3.932 3.839 -21.822 1.00 39.93 211 GLU A CA 1
ATOM 1682 C C . GLU A 1 214 ? 3.275 4.937 -22.658 1.00 40.18 211 GLU A C 1
ATOM 1683 O O . GLU A 1 214 ? 3.419 4.971 -23.877 1.00 41.07 211 GLU A O 1
ATOM 1689 N N . ASN A 1 215 ? 2.543 5.831 -22.008 1.00 37.59 212 ASN A N 1
ATOM 1690 C CA . ASN A 1 215 ? 1.822 6.873 -22.732 1.00 39.66 212 ASN A CA 1
ATOM 1691 C C . ASN A 1 215 ? 1.929 8.182 -21.964 1.00 37.03 212 ASN A C 1
ATOM 1692 O O . ASN A 1 215 ? 0.937 8.670 -21.433 1.00 36.00 212 ASN A O 1
ATOM 1697 N N . PRO A 1 216 ? 3.144 8.743 -21.894 1.00 36.38 213 PRO A N 1
ATOM 1698 C CA . PRO A 1 216 ? 3.396 9.896 -21.055 1.00 34.11 213 PRO A CA 1
ATOM 1699 C C . PRO A 1 216 ? 2.659 11.178 -21.472 1.00 34.38 213 PRO A C 1
ATOM 1700 O O . PRO A 1 216 ? 2.606 12.130 -20.692 1.00 31.05 213 PRO A O 1
ATOM 1704 N N . GLU A 1 217 ? 2.080 11.207 -22.669 1.00 35.90 214 GLU A N 1
ATOM 1705 C CA . GLU A 1 217 ? 1.293 12.382 -23.079 1.00 38.10 214 GLU A CA 1
ATOM 1706 C C . GLU A 1 217 ? -0.175 12.340 -22.646 1.00 35.95 214 GLU A C 1
ATOM 1707 O O . GLU A 1 217 ? -0.874 13.343 -22.742 1.00 38.42 214 GLU A O 1
ATOM 1713 N N . ASP A 1 218 ? -0.641 11.188 -22.173 1.00 34.87 215 ASP A N 1
ATOM 1714 C CA . ASP A 1 218 ? -2.065 11.005 -21.881 1.00 32.58 215 ASP A CA 1
ATOM 1715 C C . ASP A 1 218 ? -2.327 11.671 -20.527 1.00 30.70 215 ASP A C 1
ATOM 1716 O O . ASP A 1 218 ? -1.960 11.124 -19.476 1.00 29.47 215 ASP A O 1
ATOM 1721 N N . ALA A 1 219 ? -2.945 12.853 -20.560 1.00 27.62 216 ALA A N 1
ATOM 1722 C CA . ALA A 1 219 ? -3.172 13.632 -19.341 1.00 27.35 216 ALA A CA 1
ATOM 1723 C C . ALA A 1 219 ? -4.259 12.980 -18.482 1.00 28.52 216 ALA A C 1
ATOM 1724 O O . ALA A 1 219 ? -4.206 13.038 -17.254 1.00 27.19 216 ALA A O 1
ATOM 1726 N N . ALA A 1 220 ? -5.244 12.355 -19.128 1.00 28.97 217 ALA A N 1
ATOM 1727 C CA . ALA A 1 220 ? -6.330 11.714 -18.386 1.00 29.02 217 ALA A CA 1
ATOM 1728 C C . ALA A 1 220 ? -5.806 10.543 -17.548 1.00 29.46 217 ALA A C 1
ATOM 1729 O O . ALA A 1 220 ? -6.249 10.324 -16.416 1.00 29.36 217 ALA A O 1
ATOM 1731 N N . LEU A 1 221 ? -4.859 9.801 -18.106 1.00 29.98 218 LEU A N 1
ATOM 1732 C CA . LEU A 1 221 ? -4.207 8.695 -17.403 1.00 30.51 218 LEU A CA 1
ATOM 1733 C C . LEU A 1 221 ? -3.424 9.202 -16.203 1.00 29.34 218 LEU A C 1
ATOM 1734 O O . LEU A 1 221 ? -3.560 8.695 -15.073 1.00 25.39 218 LEU A O 1
ATOM 1739 N N . ALA A 1 222 ? -2.591 10.205 -16.458 1.00 26.79 219 ALA A N 1
ATOM 1740 C CA . ALA A 1 222 ? -1.761 10.791 -15.410 1.00 23.83 219 ALA A CA 1
ATOM 1741 C C . ALA A 1 222 ? -2.632 11.349 -14.300 1.00 21.70 219 ALA A C 1
ATOM 1742 O O . ALA A 1 222 ? -2.256 11.321 -13.145 1.00 21.38 219 ALA A O 1
ATOM 1744 N N . THR A 1 223 ? -3.796 11.870 -14.655 1.00 21.94 220 THR A N 1
ATOM 1745 C CA . THR A 1 223 ? -4.699 12.438 -13.665 1.00 21.61 220 THR A CA 1
ATOM 1746 C C . THR A 1 223 ? -5.289 11.328 -12.749 1.00 23.52 220 THR A C 1
ATOM 1747 O O . THR A 1 223 ? -5.388 11.508 -11.526 1.00 22.52 220 THR A O 1
ATOM 1751 N N A GLN A 1 224 ? -5.669 10.206 -13.361 0.50 22.85 221 GLN A N 1
ATOM 1752 N N B GLN A 1 224 ? -5.649 10.184 -13.328 0.50 23.61 221 GLN A N 1
ATOM 1753 C CA A GLN A 1 224 ? -6.105 9.015 -12.626 0.50 22.81 221 GLN A CA 1
ATOM 1754 C CA B GLN A 1 224 ? -6.137 9.048 -12.532 0.50 24.14 221 GLN A CA 1
ATOM 1755 C C A GLN A 1 224 ? -5.033 8.609 -11.625 0.50 21.92 221 GLN A C 1
ATOM 1756 C C B GLN A 1 224 ? -5.053 8.418 -11.649 0.50 22.70 221 GLN A C 1
ATOM 1757 O O A GLN A 1 224 ? -5.303 8.445 -10.435 0.50 19.87 221 GLN A O 1
ATOM 1758 O O B GLN A 1 224 ? -5.336 7.905 -10.560 0.50 20.61 221 GLN A O 1
ATOM 1769 N N . LEU A 1 225 ? -3.816 8.453 -12.125 1.00 20.82 222 LEU A N 1
ATOM 1770 C CA . LEU A 1 225 ? -2.676 8.103 -11.292 1.00 21.70 222 LEU A CA 1
ATOM 1771 C C . LEU A 1 225 ? -2.446 9.133 -10.179 1.00 19.94 222 LEU A C 1
ATOM 1772 O O . LEU A 1 225 ? -2.214 8.760 -9.029 1.00 15.88 222 LEU A O 1
ATOM 1777 N N . ALA A 1 226 ? -2.496 10.420 -10.512 1.00 17.01 223 ALA A N 1
ATOM 1778 C CA . ALA A 1 226 ? -2.299 11.448 -9.476 1.00 17.38 223 ALA A CA 1
ATOM 1779 C C . ALA A 1 226 ? -3.348 11.320 -8.357 1.00 18.41 223 ALA A C 1
ATOM 1780 O O . ALA A 1 226 ? -3.039 11.488 -7.167 1.00 16.77 223 ALA A O 1
ATOM 1782 N N . LEU A 1 227 ? -4.586 11.010 -8.730 1.00 15.82 224 LEU A N 1
ATOM 1783 C CA . LEU A 1 227 ? -5.605 10.787 -7.731 1.00 19.76 224 LEU A CA 1
ATOM 1784 C C . LEU A 1 227 ? -5.270 9.636 -6.764 1.00 19.17 224 LEU A C 1
ATOM 1785 O O . LEU A 1 227 ? -5.418 9.783 -5.557 1.00 20.13 224 LEU A O 1
ATOM 1790 N N A GLN A 1 228 ? -4.811 8.509 -7.304 0.50 18.36 225 GLN A N 1
ATOM 1791 N N B GLN A 1 228 ? -4.829 8.507 -7.299 0.50 18.22 225 GLN A N 1
ATOM 1792 C CA A GLN A 1 228 ? -4.494 7.332 -6.492 0.50 18.49 225 GLN A CA 1
ATOM 1793 C CA B GLN A 1 228 ? -4.504 7.371 -6.456 0.50 18.31 225 GLN A CA 1
ATOM 1794 C C A GLN A 1 228 ? -3.219 7.515 -5.653 0.50 17.35 225 GLN A C 1
ATOM 1795 C C B GLN A 1 228 ? -3.302 7.698 -5.569 0.50 17.04 225 GLN A C 1
ATOM 1796 O O A GLN A 1 228 ? -3.098 6.934 -4.573 0.50 17.74 225 GLN A O 1
ATOM 1797 O O B GLN A 1 228 ? -3.314 7.412 -4.372 0.50 17.22 225 GLN A O 1
ATOM 1808 N N . LEU A 1 229 ? -2.279 8.314 -6.153 1.00 16.37 226 LEU A N 1
ATOM 1809 C CA . LEU A 1 229 ? -1.103 8.746 -5.367 1.00 14.85 226 LEU A CA 1
ATOM 1810 C C . LEU A 1 229 ? -1.533 9.634 -4.203 1.00 15.67 226 LEU A C 1
ATOM 1811 O O . LEU A 1 229 ? -1.118 9.433 -3.063 1.00 15.75 226 LEU A O 1
ATOM 1816 N N . HIS A 1 230 ? -2.384 10.609 -4.486 1.00 14.80 227 HIS A N 1
ATOM 1817 C CA . HIS A 1 230 ? -2.906 11.456 -3.408 1.00 16.24 227 HIS A CA 1
ATOM 1818 C C . HIS A 1 230 ? -3.604 10.635 -2.335 1.00 16.65 227 HIS A C 1
ATOM 1819 O O . HIS A 1 230 ? -3.448 10.904 -1.148 1.00 19.03 227 HIS A O 1
ATOM 1826 N N . GLN A 1 231 ? -4.360 9.629 -2.743 1.00 17.08 228 GLN A N 1
ATOM 1827 C CA . GLN A 1 231 ? -5.152 8.874 -1.795 1.00 19.70 228 GLN A CA 1
ATOM 1828 C C . GLN A 1 231 ? -4.296 8.047 -0.803 1.00 17.60 228 GLN A C 1
ATOM 1829 O O . GLN A 1 231 ? -4.790 7.661 0.248 1.00 19.95 228 GLN A O 1
ATOM 1835 N N . VAL A 1 232 ? -3.018 7.799 -1.125 1.00 16.00 229 VAL A N 1
ATOM 1836 C CA . VAL A 1 232 ? -2.112 7.102 -0.194 1.00 17.19 229 VAL A CA 1
ATOM 1837 C C . V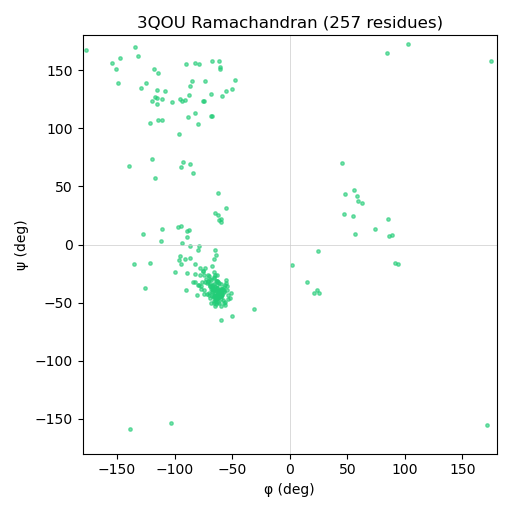AL A 1 232 ? -1.049 8.038 0.345 1.00 15.90 229 VAL A C 1
ATOM 1838 O O . VAL A 1 232 ? -0.059 7.604 0.936 1.00 17.29 229 VAL A O 1
ATOM 1842 N N . GLY A 1 233 ? -1.247 9.330 0.134 1.00 13.31 230 GLY A N 1
ATOM 1843 C CA . GLY A 1 233 ? -0.428 10.366 0.793 1.00 12.79 230 GLY A CA 1
ATOM 1844 C C . GLY A 1 233 ? 0.820 10.736 0.008 1.00 16.36 230 GLY A C 1
ATOM 1845 O O . GLY A 1 233 ? 1.689 11.462 0.505 1.00 13.49 230 GLY A O 1
ATOM 1846 N N . ARG A 1 234 ? 0.929 10.233 -1.219 1.00 13.57 231 ARG A N 1
ATOM 1847 C CA . ARG A 1 234 ? 2.049 10.608 -2.055 1.00 14.35 231 ARG A CA 1
ATOM 1848 C C . ARG A 1 234 ? 1.779 11.887 -2.830 1.00 14.21 231 ARG A C 1
ATOM 1849 O O . ARG A 1 234 ? 1.645 11.877 -4.047 1.00 13.51 231 ARG A O 1
ATOM 1857 N N . ASN A 1 235 ? 1.719 12.993 -2.112 1.00 14.95 232 ASN A N 1
ATOM 1858 C CA . ASN A 1 235 ? 1.222 14.239 -2.692 1.00 15.46 232 ASN A CA 1
ATOM 1859 C C . ASN A 1 235 ? 2.254 14.996 -3.488 1.00 15.71 232 ASN A C 1
ATOM 1860 O O . ASN A 1 235 ? 1.908 15.682 -4.476 1.00 15.53 232 ASN A O 1
ATOM 1865 N N . GLU A 1 236 ? 3.521 14.889 -3.074 1.00 13.84 233 GLU A N 1
ATOM 1866 C CA . GLU A 1 236 ? 4.601 15.545 -3.799 1.00 15.77 233 GLU A CA 1
ATOM 1867 C C . GLU A 1 236 ? 4.555 14.964 -5.223 1.00 14.50 233 GLU A C 1
ATOM 1868 O O . GLU A 1 236 ? 4.634 15.703 -6.211 1.00 16.82 233 GLU A O 1
ATOM 1874 N N . GLU A 1 237 ? 4.398 13.652 -5.326 1.00 13.80 234 GLU A N 1
ATOM 1875 C CA . GLU A 1 237 ? 4.386 13.018 -6.658 1.00 15.22 234 GLU A CA 1
ATOM 1876 C C . GLU A 1 237 ? 3.122 13.372 -7.431 1.00 14.54 234 GLU A C 1
ATOM 1877 O O . GLU A 1 237 ? 3.186 13.661 -8.648 1.00 15.05 234 GLU A O 1
ATOM 1883 N N . ALA A 1 238 ? 1.980 13.336 -6.741 1.00 15.02 235 ALA A N 1
ATOM 1884 C CA . ALA A 1 238 ? 0.684 13.620 -7.375 1.00 16.27 235 ALA A CA 1
ATOM 1885 C C . ALA A 1 238 ? 0.649 15.055 -7.941 1.00 16.26 235 ALA A C 1
ATOM 1886 O O . ALA A 1 238 ? 0.277 15.279 -9.097 1.00 13.59 235 ALA A O 1
ATOM 1888 N N . LEU A 1 239 ? 1.025 16.028 -7.124 1.00 13.52 236 LEU A N 1
ATOM 1889 C CA . LEU A 1 239 ? 1.006 17.412 -7.582 1.00 16.39 236 LEU A CA 1
ATOM 1890 C C . LEU A 1 239 ? 2.034 17.740 -8.676 1.00 16.01 236 LEU A C 1
ATOM 1891 O O . LEU A 1 239 ? 1.746 18.523 -9.596 1.00 15.17 236 LEU A O 1
ATOM 1896 N N . GLU A 1 240 ? 3.226 17.151 -8.565 1.00 14.96 237 GLU A N 1
ATOM 1897 C CA . GLU A 1 240 ? 4.268 17.365 -9.556 1.00 16.93 237 GLU A CA 1
ATOM 1898 C C . GLU A 1 240 ? 3.757 16.858 -10.908 1.00 18.09 237 GLU A C 1
ATOM 1899 O O . GLU A 1 240 ? 3.921 17.513 -11.939 1.00 18.06 237 GLU A O 1
ATOM 1905 N N . LEU A 1 241 ? 3.118 15.690 -10.883 1.00 14.97 238 LEU A N 1
ATOM 1906 C CA . LEU A 1 241 ? 2.635 15.030 -12.098 1.00 15.62 238 LEU A CA 1
ATOM 1907 C C . LEU A 1 241 ? 1.551 15.861 -12.788 1.00 15.10 238 LEU A C 1
ATOM 1908 O O . LEU A 1 241 ? 1.611 16.103 -13.997 1.00 17.83 238 LEU A O 1
ATOM 1913 N N . LEU A 1 242 ? 0.551 16.294 -12.021 1.00 15.31 239 LEU A N 1
ATOM 1914 C CA . LEU A 1 242 ? -0.532 17.127 -12.546 1.00 16.21 239 LEU A CA 1
ATOM 1915 C C . LEU A 1 242 ? -0.008 18.483 -13.044 1.00 16.85 239 LEU A C 1
ATOM 1916 O O . LEU A 1 242 ? -0.418 18.975 -14.110 1.00 16.96 239 LEU A O 1
ATOM 1921 N N . PHE A 1 243 ? 0.888 19.090 -12.270 1.00 16.31 240 PHE A N 1
ATOM 1922 C CA . PHE A 1 243 ? 1.341 20.440 -12.593 1.00 18.68 240 PHE A CA 1
ATOM 1923 C C . PHE A 1 243 ? 2.113 20.400 -13.903 1.00 19.80 240 PHE A C 1
ATOM 1924 O O . PHE A 1 243 ? 1.998 21.305 -14.722 1.00 18.53 240 PHE A O 1
ATOM 1932 N N . GLY A 1 244 ? 2.899 19.344 -14.099 1.00 18.83 241 GLY A N 1
ATOM 1933 C CA . GLY A 1 244 ? 3.568 19.137 -15.377 1.00 20.15 241 GLY A CA 1
ATOM 1934 C C . GLY A 1 244 ? 2.627 19.146 -16.563 1.00 19.56 241 GLY A C 1
ATOM 1935 O O . GLY A 1 244 ? 2.935 19.746 -17.597 1.00 23.17 241 GLY A O 1
ATOM 1936 N N . HIS A 1 245 ? 1.480 18.484 -16.432 1.00 18.26 242 HIS A N 1
ATOM 1937 C CA . HIS A 1 245 ? 0.453 18.540 -17.459 1.00 18.43 242 HIS A CA 1
ATOM 1938 C C . HIS A 1 245 ? -0.154 19.928 -17.634 1.00 19.89 242 HIS A C 1
ATOM 1939 O O . HIS A 1 245 ? -0.361 20.381 -18.763 1.00 20.80 242 HIS A O 1
ATOM 1946 N N . LEU A 1 246 ? -0.417 20.610 -16.517 1.00 18.08 243 LEU A N 1
ATOM 1947 C CA . LEU A 1 246 ? -0.992 21.947 -16.605 1.00 17.49 243 LEU A CA 1
ATOM 1948 C C . LEU A 1 246 ? -0.056 22.947 -17.271 1.00 19.67 243 LEU A C 1
ATOM 1949 O O . LEU A 1 246 ? -0.514 23.839 -18.006 1.00 19.41 243 LEU A O 1
ATOM 1954 N N . ARG A 1 247 ? 1.242 22.808 -17.013 1.00 20.69 244 ARG A N 1
ATOM 1955 C CA . ARG A 1 247 ? 2.239 23.655 -17.663 1.00 23.31 244 ARG A CA 1
ATOM 1956 C C . ARG A 1 247 ? 2.224 23.527 -19.190 1.00 27.07 244 ARG A C 1
ATOM 1957 O O . ARG A 1 247 ? 2.469 24.506 -19.905 1.00 26.36 244 ARG A O 1
ATOM 1976 N N . ASP A 1 249 ? -0.598 22.389 -20.846 1.00 27.56 246 ASP A N 1
ATOM 1977 C CA . ASP A 1 249 ? -1.944 22.664 -21.339 1.00 27.59 246 ASP A CA 1
ATOM 1978 C C . ASP A 1 249 ? -2.917 22.856 -20.170 1.00 26.69 246 ASP A C 1
ATOM 1979 O O . ASP A 1 249 ? -3.234 21.900 -19.457 1.00 25.79 246 ASP A O 1
ATOM 1984 N N . LEU A 1 250 ? -3.386 24.080 -19.970 1.00 25.87 247 LEU A N 1
ATOM 1985 C CA . LEU A 1 250 ? -4.254 24.373 -18.822 1.00 25.26 247 LEU A CA 1
ATOM 1986 C C . LEU A 1 250 ? -5.569 23.603 -18.907 1.00 26.48 247 LEU A C 1
ATOM 1987 O O . LEU A 1 250 ? -6.198 23.327 -17.887 1.00 24.82 247 LEU A O 1
ATOM 1992 N N . THR A 1 251 ? -5.990 23.256 -20.125 1.00 26.43 248 THR A N 1
ATOM 1993 C CA . THR A 1 251 ? -7.243 22.526 -20.329 1.00 26.77 248 THR A CA 1
ATOM 1994 C C . THR A 1 251 ? -7.055 21.015 -20.424 1.00 27.44 248 THR A C 1
ATOM 1995 O O . THR A 1 251 ? -7.944 20.296 -20.876 1.00 28.17 248 THR A O 1
ATOM 1999 N N . ALA A 1 252 ? -5.891 20.537 -19.999 1.00 24.75 249 ALA A N 1
ATOM 2000 C CA . ALA A 1 252 ? -5.567 19.113 -20.040 1.00 26.25 249 ALA A CA 1
ATOM 2001 C C . ALA A 1 252 ? -6.654 18.171 -19.497 1.00 26.43 249 ALA A C 1
ATOM 2002 O O . ALA A 1 252 ? -7.325 18.477 -18.515 1.00 26.75 249 ALA A O 1
ATOM 2004 N N . ALA A 1 253 ? -6.809 17.028 -20.162 1.00 27.37 250 ALA A N 1
ATOM 2005 C CA . ALA A 1 253 ? -7.883 16.060 -19.918 1.00 28.79 250 ALA A CA 1
ATOM 2006 C C . ALA A 1 253 ? -9.243 16.720 -19.838 1.00 31.41 250 ALA A C 1
ATOM 2007 O O . ALA A 1 253 ? -10.048 16.394 -18.962 1.00 31.19 250 ALA A O 1
ATOM 2009 N N . ASP A 1 254 ? -9.490 17.650 -20.762 1.00 33.56 251 ASP A N 1
ATOM 2010 C CA . ASP A 1 254 ? -10.772 18.318 -20.883 1.00 36.53 251 ASP A CA 1
ATOM 2011 C C . ASP A 1 254 ? -11.175 19.078 -19.619 1.00 35.91 251 ASP A C 1
ATOM 2012 O O . ASP A 1 254 ? -12.351 19.113 -19.249 1.00 38.49 251 ASP A O 1
ATOM 2017 N N . GLY A 1 255 ? -10.199 19.684 -18.957 1.00 33.24 252 GLY A N 1
ATOM 2018 C CA . GLY A 1 255 ? -10.459 20.388 -17.711 1.00 29.61 252 GLY A CA 1
ATOM 2019 C C . GLY A 1 255 ? -10.238 19.563 -16.447 1.00 27.01 252 GLY A C 1
ATOM 2020 O O . GLY A 1 255 ? -10.133 20.130 -15.364 1.00 25.97 252 GLY A O 1
ATOM 2021 N N . GLN A 1 256 ? -10.169 18.240 -16.577 1.00 25.84 253 GLN A N 1
ATOM 2022 C CA . GLN A 1 256 ? -10.145 17.352 -15.418 1.00 25.78 253 GLN A CA 1
ATOM 2023 C C . GLN A 1 256 ? -8.824 17.429 -14.644 1.00 23.76 253 GLN A C 1
ATOM 2024 O O . GLN A 1 256 ? -8.803 17.255 -13.428 1.00 21.37 253 GLN A O 1
ATOM 2030 N N . THR A 1 257 ? -7.725 17.678 -15.346 1.00 21.46 254 THR A N 1
ATOM 2031 C CA . THR A 1 257 ? -6.430 17.756 -14.680 1.00 21.40 254 THR A CA 1
ATOM 2032 C C . THR A 1 257 ? -6.386 18.930 -13.701 1.00 20.90 254 THR A C 1
ATOM 2033 O O . THR A 1 257 ? -5.935 18.791 -12.561 1.00 19.78 254 THR A O 1
ATOM 2037 N N . ARG A 1 258 ? -6.834 20.091 -14.159 1.00 20.76 255 ARG A N 1
ATOM 2038 C CA . ARG A 1 258 ? -6.920 21.260 -13.290 1.00 20.44 255 ARG A CA 1
ATOM 2039 C C . ARG A 1 258 ? -7.896 21.011 -12.119 1.00 20.35 255 ARG A C 1
ATOM 2040 O O . ARG A 1 258 ? -7.646 21.416 -10.982 1.00 18.09 255 ARG A O 1
ATOM 2059 N N . THR A 1 260 ? -8.868 18.195 -10.643 1.00 17.54 257 THR A N 1
ATOM 2060 C CA . THR A 1 260 ? -8.294 17.250 -9.687 1.00 18.22 257 THR A CA 1
ATOM 2061 C C . THR A 1 260 ? -7.165 17.906 -8.901 1.00 16.96 257 THR A C 1
ATOM 2062 O O . THR A 1 260 ? -7.039 17.723 -7.696 1.00 16.13 257 THR A O 1
ATOM 2066 N N . PHE A 1 261 ? -6.338 18.674 -9.605 1.00 14.79 258 PHE A N 1
ATOM 2067 C CA . PHE A 1 261 ? -5.274 19.417 -8.971 1.00 14.88 258 PHE A CA 1
ATOM 2068 C C . PHE A 1 261 ? -5.825 20.333 -7.879 1.00 14.80 258 PHE A C 1
ATOM 2069 O O . PHE A 1 261 ? -5.355 20.296 -6.748 1.00 14.76 258 PHE A O 1
ATOM 2077 N N . GLN A 1 262 ? -6.822 21.143 -8.216 1.00 15.42 259 GLN A N 1
ATOM 2078 C CA . GLN A 1 262 ? -7.487 22.027 -7.250 1.00 17.53 259 GLN A CA 1
ATOM 2079 C C . GLN A 1 262 ? -8.162 21.253 -6.085 1.00 17.77 259 GLN A C 1
ATOM 2080 O O . GLN A 1 262 ? -8.120 21.681 -4.923 1.00 16.05 259 GLN A O 1
ATOM 2086 N N . GLU A 1 263 ? -8.784 20.124 -6.399 1.00 16.15 260 GLU A N 1
ATOM 2087 C CA . GLU A 1 263 ? -9.454 19.331 -5.375 1.00 17.94 260 GLU A CA 1
ATOM 2088 C C . GLU A 1 263 ? -8.432 18.743 -4.383 1.00 16.10 260 GLU A C 1
ATOM 2089 O O . GLU A 1 263 ? -8.696 18.660 -3.163 1.00 16.70 260 GLU A O 1
ATOM 2095 N N . ILE A 1 264 ? -7.271 18.341 -4.886 1.00 13.97 261 ILE A N 1
ATOM 2096 C CA . ILE A 1 264 ? -6.212 17.862 -4.006 1.00 14.60 261 ILE A CA 1
ATOM 2097 C C . ILE A 1 264 ? -5.673 18.970 -3.086 1.00 15.51 261 ILE A C 1
ATOM 2098 O O . ILE A 1 264 ? -5.490 18.741 -1.874 1.00 14.12 261 ILE A O 1
ATOM 2103 N N . LEU A 1 265 ? -5.426 20.152 -3.646 1.00 14.91 262 LEU A N 1
ATOM 2104 C CA . LEU A 1 265 ? -4.961 21.274 -2.838 1.00 15.27 262 LEU A CA 1
ATOM 2105 C C . LEU A 1 265 ? -5.986 21.609 -1.757 1.00 17.19 262 LEU A C 1
ATOM 2106 O O . LEU A 1 265 ? -5.614 21.853 -0.626 1.00 18.27 262 LEU A O 1
ATOM 2111 N N . ALA A 1 266 ? -7.278 21.610 -2.099 1.00 15.84 263 ALA A N 1
ATOM 2112 C CA . ALA A 1 266 ? -8.340 21.826 -1.101 1.00 18.24 263 ALA A CA 1
ATOM 2113 C C . ALA A 1 266 ? -8.357 20.772 0.024 1.00 17.19 263 ALA A C 1
ATOM 2114 O O . ALA A 1 266 ? -8.578 21.106 1.181 1.00 17.63 263 ALA A O 1
ATOM 2116 N N . ALA A 1 267 ? -8.130 19.511 -0.338 1.00 17.13 264 ALA A N 1
ATOM 2117 C CA . ALA A 1 267 ? -8.113 18.391 0.592 1.00 17.54 264 ALA A CA 1
ATOM 2118 C C . ALA A 1 267 ? -6.884 18.451 1.504 1.00 16.42 264 ALA A C 1
ATOM 2119 O O . ALA A 1 267 ? -6.925 17.941 2.621 1.00 18.12 264 ALA A O 1
ATOM 2121 N N . LEU A 1 268 ? -5.797 19.067 1.039 1.00 16.19 265 LEU A N 1
ATOM 2122 C CA . LEU A 1 268 ? -4.605 19.204 1.871 1.00 15.64 265 LEU A CA 1
ATOM 2123 C C . LEU A 1 268 ? -4.740 20.324 2.912 1.00 18.91 265 LEU A C 1
ATOM 2124 O O . LEU A 1 268 ? -4.077 20.289 3.959 1.00 19.60 265 LEU A O 1
ATOM 2129 N N . GLY A 1 269 ? -5.582 21.306 2.604 1.00 17.57 266 GLY A N 1
ATOM 2130 C CA . GLY A 1 269 ? -5.897 22.415 3.502 1.00 20.75 266 GLY A CA 1
ATOM 2131 C C . GLY A 1 269 ? -4.905 23.564 3.447 1.00 20.54 266 GLY A C 1
ATOM 2132 O O . GLY A 1 269 ? -3.800 23.435 2.925 1.00 21.50 266 GLY A O 1
ATOM 2133 N N . THR A 1 270 ? -5.305 24.701 3.988 1.00 24.63 267 THR A N 1
ATOM 2134 C CA . THR A 1 270 ? -4.502 25.905 3.865 1.00 27.51 267 THR A CA 1
ATOM 2135 C C . THR A 1 270 ? -3.247 25.873 4.753 1.00 26.37 267 THR A C 1
ATOM 2136 O O . THR A 1 270 ? -2.307 26.621 4.502 1.00 27.85 267 THR A O 1
ATOM 2140 N N . GLY A 1 271 ? -3.233 25.021 5.785 1.00 24.25 268 GLY A N 1
ATOM 2141 C CA . GLY A 1 271 ? -2.033 24.862 6.626 1.00 23.59 268 GLY A CA 1
ATOM 2142 C C . GLY A 1 271 ? -0.900 23.995 6.084 1.00 22.12 268 GLY A C 1
ATOM 2143 O O . GLY A 1 271 ? 0.143 23.825 6.727 1.00 23.69 268 GLY A O 1
ATOM 2144 N N . ASP A 1 272 ? -1.080 23.420 4.894 1.00 18.55 269 ASP A N 1
ATOM 2145 C CA . ASP A 1 272 ? -0.075 22.514 4.333 1.00 18.74 269 ASP A CA 1
ATOM 2146 C C . ASP A 1 272 ? 0.950 23.253 3.468 1.00 19.41 269 ASP A C 1
ATOM 2147 O O . ASP A 1 272 ? 0.582 23.947 2.509 1.00 18.65 269 ASP A O 1
ATOM 2152 N N . ALA A 1 273 ? 2.235 23.100 3.789 1.00 17.07 270 ALA A N 1
ATOM 2153 C CA . ALA A 1 273 ? 3.271 23.899 3.147 1.00 20.13 270 ALA A CA 1
ATOM 2154 C C . ALA A 1 273 ? 3.449 23.505 1.678 1.00 18.10 270 ALA A C 1
ATOM 2155 O O . ALA A 1 273 ? 3.722 24.350 0.825 1.00 18.48 270 ALA A O 1
ATOM 2157 N N . LEU A 1 274 ? 3.298 22.219 1.392 1.00 16.79 271 LEU A N 1
ATOM 2158 C CA . LEU A 1 274 ? 3.382 21.717 0.010 1.00 19.10 271 LEU A CA 1
ATOM 2159 C C . LEU A 1 274 ? 2.211 22.280 -0.819 1.00 18.22 271 LEU A C 1
ATOM 2160 O O . LEU A 1 274 ? 2.388 22.801 -1.916 1.00 17.94 271 LEU A O 1
ATOM 2165 N N . ALA A 1 275 ? 1.007 22.176 -0.279 1.00 18.25 272 ALA A N 1
ATOM 2166 C CA . ALA A 1 275 ? -0.148 22.784 -0.933 1.00 16.70 272 ALA A CA 1
ATOM 2167 C C . ALA A 1 275 ? 0.026 24.310 -1.134 1.00 19.17 272 ALA A C 1
ATOM 2168 O O . ALA A 1 275 ? -0.395 24.858 -2.153 1.00 16.12 272 ALA A O 1
ATOM 2170 N N . SER A 1 276 ? 0.632 24.989 -0.161 1.00 17.16 273 SER A N 1
ATOM 2171 C CA . SER A 1 276 ? 0.795 26.441 -0.266 1.00 18.87 273 SER A CA 1
ATOM 2172 C C . SER A 1 276 ? 1.735 26.814 -1.442 1.00 18.03 273 SER A C 1
ATOM 2173 O O . SER A 1 276 ? 1.456 27.749 -2.208 1.00 16.15 273 SER A O 1
ATOM 2187 N N . TYR A 1 278 ? 2.194 25.065 -4.090 1.00 17.04 275 TYR A N 1
ATOM 2188 C CA . TYR A 1 278 ? 1.508 24.792 -5.341 1.00 16.89 275 TYR A CA 1
ATOM 2189 C C . TYR A 1 278 ? 0.394 25.757 -5.678 1.00 17.53 275 TYR A C 1
ATOM 2190 O O . TYR A 1 278 ? 0.164 26.022 -6.858 1.00 16.83 275 TYR A O 1
ATOM 2199 N N . ARG A 1 279 ? -0.287 26.283 -4.649 1.00 16.73 276 ARG A N 1
ATOM 2200 C CA . ARG A 1 279 ? -1.330 27.306 -4.824 1.00 18.01 276 ARG A CA 1
ATOM 2201 C C . ARG A 1 279 ? -0.741 28.513 -5.485 1.00 14.75 276 ARG A C 1
ATOM 2202 O O . ARG A 1 279 ? -1.339 29.120 -6.373 1.00 14.06 276 ARG A O 1
ATOM 2210 N N . ARG A 1 280 ? 0.443 28.888 -5.019 1.00 15.79 277 ARG A N 1
ATOM 2211 C CA . ARG A 1 280 ? 1.069 30.091 -5.488 1.00 16.13 277 ARG A CA 1
ATOM 2212 C C . ARG A 1 280 ? 1.551 29.865 -6.926 1.00 14.13 277 ARG A C 1
ATOM 2213 O O . ARG A 1 280 ? 1.398 30.738 -7.784 1.00 16.05 277 ARG A O 1
ATOM 2221 N N . GLN A 1 281 ? 2.130 28.697 -7.187 1.00 15.25 278 GLN A N 1
ATOM 2222 C CA . GLN A 1 281 ? 2.551 28.373 -8.559 1.00 15.48 278 GLN A CA 1
ATOM 2223 C C . GLN A 1 281 ? 1.357 28.347 -9.530 1.00 16.04 278 GLN A C 1
ATOM 2224 O O . GLN A 1 281 ? 1.442 28.819 -10.679 1.00 14.57 278 GLN A O 1
ATOM 2230 N N . LEU A 1 282 ? 0.245 27.803 -9.059 1.00 14.92 279 LEU A N 1
ATOM 2231 C CA . LEU A 1 282 ? -0.950 27.676 -9.896 1.00 15.18 279 LEU A CA 1
ATOM 2232 C C . LEU A 1 282 ? -1.492 29.053 -10.247 1.00 15.68 279 LEU A C 1
ATOM 2233 O O . LEU A 1 282 ? -1.850 29.299 -11.399 1.00 14.64 279 LEU A O 1
ATOM 2238 N N . TYR A 1 283 ? -1.567 29.956 -9.263 1.00 13.56 280 TYR A N 1
ATOM 2239 C CA . TYR A 1 283 ? -2.075 31.284 -9.543 1.00 14.59 280 TYR A CA 1
ATOM 2240 C C . TYR A 1 283 ? -1.213 31.991 -10.597 1.00 15.68 280 TYR A C 1
ATOM 2241 O O . TYR A 1 283 ? -1.723 32.594 -11.546 1.00 14.84 280 TYR A O 1
ATOM 2250 N N . ALA A 1 284 ? 0.102 31.939 -10.417 1.00 14.51 281 ALA A N 1
ATOM 2251 C CA . ALA A 1 284 ? 0.998 32.542 -11.398 1.00 17.20 281 ALA A CA 1
ATOM 2252 C C . ALA A 1 284 ? 0.815 31.913 -12.782 1.00 16.94 281 ALA A C 1
ATOM 2253 O O . ALA A 1 284 ? 0.893 32.611 -13.786 1.00 18.88 281 ALA A O 1
ATOM 2255 N N . LEU A 1 285 ? 0.589 30.596 -12.832 1.00 16.22 282 LEU A N 1
ATOM 2256 C CA . LEU A 1 285 ? 0.417 29.901 -14.135 1.00 17.95 282 LEU A CA 1
ATOM 2257 C C . LEU A 1 285 ? -0.894 30.294 -14.825 1.00 18.67 282 LEU A C 1
ATOM 2258 O O . LEU A 1 285 ? -0.929 30.590 -16.033 1.00 17.28 282 LEU A O 1
ATOM 2263 N N . LEU A 1 286 ? -1.971 30.299 -14.051 1.00 17.33 283 LEU A N 1
ATOM 2264 C CA . LEU A 1 286 ? -3.314 30.619 -14.578 1.00 19.44 283 LEU A CA 1
ATOM 2265 C C . LEU A 1 286 ? -3.531 32.052 -15.029 1.00 21.11 283 LEU A C 1
ATOM 2266 O O . LEU A 1 286 ? -4.285 32.314 -15.990 1.00 19.85 283 LEU A O 1
ATOM 2271 N N . TYR A 1 287 ? -2.917 33.002 -14.323 1.00 19.36 284 TYR A N 1
ATOM 2272 C CA . TYR A 1 287 ? -3.259 34.410 -14.497 1.00 20.13 284 TYR A CA 1
ATOM 2273 C C . TYR A 1 287 ? -2.051 35.261 -14.858 1.00 22.05 284 TYR A C 1
ATOM 2274 O O . TYR A 1 287 ? -2.183 36.350 -15.369 1.00 22.17 284 TYR A O 1
#

Foldseek 3Di:
DLLEAEDDDPCPVVVLVVLAAAKEKEWEAEPVDPQVVVQVVLVSVVSNVCPRQHHYYYYHCVVHVPVCVVVVNDAPTKIFIHHSSDTDDIDHTHDDSVVVCVVVCVGDDQLVCLVVLVVCVVVVNLVVSQVSLVSCVVVVNAQVSLLSNLVSCVSVVNNVVSVVSLVHDPVSCDDSSVVSVVVSVVLCVLCDPVLVVLVVVCVVPVLQLVSLQVSLVSCLVSPNNVSSLVSLVVNCCVVCHPNNSSCVNVVSLVVCPPPDPSSCNVVVVVVSPD

B-factor: mean 47.46, std 33.9, range [11.16, 182.56]

Nearest PDB structures (foldseek):
  3qou-assembly1_A  TM=1.004E+00  e=8.877E-40  Escherichia coli K-12
  3qdn-assembly1_A  TM=8.912E-01  e=2.544E-35  Salmonella enterica subsp. enterica serovar Typhimurium
  7d6l-assembly1_A  TM=8.993E-01  e=1.258E-07  Deinococcus radiodurans R1 = ATCC 13939 = DSM 20539
  2o7k-assembly1_A  TM=9.024E-01  e=1.768E-07  Staphylococcus aureus
  2voc-as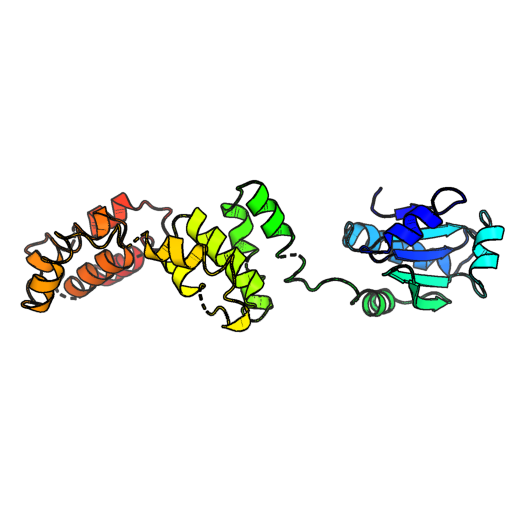sembly1_B  TM=8.741E-01  e=1.237E-06  Bacillus subtilis subsp. subtilis str. 168

GO terms:
  GO:0005515 protein binding (F, IPI)
  GO:0005829 cytosol (C, IDA)
  GO:0042026 protein refolding (P, IDA)
  GO:0034599 cellular response to oxidative stress (P, IMP)

Secondary structure (DSSP, 8-state):
-TTEEE--TTTHHHHHTTTTTS-EEEEEE-TT-TTTTTTHHHHHHHHHHHTSSSEEEEEETTT-HHHHHTTT--SSSEEEEEETTEEEEEEES---HHHHHHHH--PPPTTT--HHHHHHHHTT-HHHHHHH--HHHHTTS-HHHHHHHHHHHHHTT-HHHHHHH----GGG-SHHHHHHHHHHHH--TTS-HHHHHHHHHHHH-TT-HHHHHHHHHHHHHTT-HHHHHHHHHHHH--TTGGGGT---HHHHHHHH-TT-TTT--HHHHHHHH-

InterPro domains:
  IPR011990 Tetratricopeptide-like helical domain superfamily [G3DSA:1.25.40.10] (113-196)
  IPR011990 Tetratricopeptide-like helical domain superfamily [G3DSA:1.25.40.10] (197-284)
  IPR011990 Tetratricopeptide-like helical domain superfamily [SSF48452] (118-241)
  IPR013766 Thioredoxin domain [PF00085] (7-107)
  IPR013766 Thioredoxin domain [PS51352] (1-111)
  IPR036249 Thioredoxin-like superfamily [SSF52833] (3-112)

CATH classification: 3.40.30.10 (+2 more: 1.25.40.10, 1.25.40.10)

Sequence (274 aa):
VENIVNINESNLQQVLEQSMTTPVLFYFWSERSQHCLQLTPILESLAAQYNGQFILAKLDCDAEQMIAAQFGLRAIPTVYLFQNGQPVDGFQGPQPEEAIRALLDVLPREEELAQQAMQLMQESNYTDALPLLDDAWQLSNQNGEIGLLLAETLIALNRSEDAEAVLTIPLQDQDTRYQQGLVAQIELLQAADTPEIQQQLQQ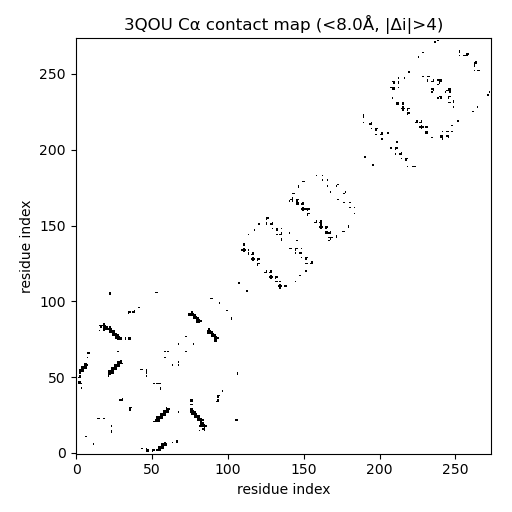QVAENPEDAALATQQLALQQLHQVGRNEEALELLFGHLRDLTAADGQTRTFQEILAALGTGDALASYRRQLYALLY